Protein AF-0000000076731964 (afdb_homodimer)

pLDDT: mean 78.61, std 20.06, range [27.97, 96.0]

Foldseek 3Di:
DPPPPPPPDDDDDPVRVVVVCVVCVDPVNVVVVVCVVVVLVVLQLVQVLCVVVPHNDHSVRSVVVVVVVLVQLVVQVVQCPDPPGDRDDDPPNLVVCLVPVPPVVSVDPVVPDVPPSPPPPD/DPDPPPPPDDDDDPVRVVVVCVVCVDPVNVVVVVCVVVVLVVLQLVQVLCVVVPHNDHSVRSVVVVVVVLVQLVVQVVQCPDPPGDRDDDDPNLVSCLVPVPPVVSVDPVVPDPPPSPPPPD

Organism: Chelonia mydas (NCBI:txid8469)

Radius of gyration: 22.81 Å; Cα contacts (8 Å, |Δi|>4): 184; chains: 2; bounding box: 55×56×69 Å

InterPro domains:
  IPR044822 Myb/SANT-like DNA-binding domain 4 [PF13837] (10-99)

Solvent-accessible surface area (backbone atoms only — not comparable to full-atom values): 14402 Å² total; per-residue (Å²): 131,82,71,80,72,70,71,76,74,80,85,79,50,72,68,59,49,49,52,50,51,43,56,54,55,31,64,77,47,39,61,44,50,54,20,50,74,41,38,59,52,48,31,42,51,49,19,54,42,36,40,76,74,72,38,92,47,52,36,66,55,51,49,52,51,49,51,52,52,51,49,47,51,49,51,32,52,55,50,48,68,39,86,86,48,72,79,59,82,51,90,62,44,70,66,49,44,27,60,65,65,73,46,73,82,36,54,60,72,79,57,61,70,73,66,68,67,62,65,76,84,119,130,80,70,80,71,69,71,74,74,79,86,78,51,71,68,60,48,50,52,50,51,42,57,56,53,28,64,76,47,39,60,44,51,54,19,49,73,41,37,60,53,48,32,41,50,49,20,53,42,36,40,75,74,72,38,92,49,51,36,67,55,49,48,53,51,49,51,51,53,51,50,48,51,51,51,30,53,56,49,49,67,39,86,89,48,72,81,58,81,50,90,63,44,71,64,51,43,28,59,66,65,73,46,73,82,36,53,60,73,80,66,58,70,78,66,68,67,65,68,77,82,120

Secondary structure (DSSP, 8-state):
---------PPPPHHHHHHHHHHHT-HHHHHHHTHHHHHHHHHHHHHHHHHHTT----HHHHHHHHHHHHHHHHHHHHHHHSTTPPP---TTHHHHHHHHS--GGG--GGGGS--TT-----/----------PPPHHHHHHHHHHHT-HHHHHHHTHHHHHHHHHHHHHHHHHHTT----HHHHHHHHHHHHHHHHHHHHHHHSTTPPP---TTHHHHHHHHS--GGG--TTTTS--TT-----

Nearest PDB structures (foldseek):
  2jmw-assembly1_A  TM=5.255E-01  e=6.965E-01  Arabidopsis thaliana
  2jmw-assembly1_A  TM=5.196E-01  e=7.009E-01  Arabidopsis thaliana

Sequence (244 aa):
MSAPRTRPSPTWGNTELLHLIGIWGEEAVQSQLRSSSRNYDTYGQISRCMIEKGHDWDTLQCRVKVKELRNAYHKTREANHRSGATPMSCLFYKELDAILSGNPTSTPLWILHWLACQSRVDMSAPRTRPSPTWGNTELLHLIGIWGEEAVQSQLRSSSRNYDTYGQISRCMIEKGHDWDTLQCRVKVKELRNAYHKTREANHRSGATPMSCLFYKELDAILSGNPTSTPLWILHWLACQSRVD

Structure (mmCIF, N/CA/C/O backbone):
data_AF-0000000076731964-model_v1
#
loop_
_entity.id
_entity.type
_entity.pdbx_description
1 polymer 'Zinc finger and SCAN domain-containing protein 29'
#
loop_
_atom_site.group_PDB
_atom_site.id
_atom_site.type_symbol
_atom_site.label_atom_id
_atom_site.label_alt_id
_atom_site.label_comp_id
_atom_site.label_asym_id
_atom_site.label_entity_id
_atom_site.label_seq_id
_atom_site.pdbx_PDB_ins_code
_atom_site.Cartn_x
_atom_site.Cartn_y
_atom_site.Cartn_z
_atom_site.occupancy
_atom_site.B_iso_or_equiv
_atom_site.auth_seq_id
_atom_site.auth_comp_id
_atom_site.auth_asym_id
_atom_site.auth_atom_id
_atom_site.pdbx_PDB_model_num
ATOM 1 N N . MET A 1 1 ? 37.188 -13.094 0.761 1 43.09 1 MET A N 1
ATOM 2 C CA . MET A 1 1 ? 35.906 -13.156 1.483 1 43.09 1 MET A CA 1
ATOM 3 C C . MET A 1 1 ? 34.781 -13.562 0.551 1 43.09 1 MET A C 1
ATOM 5 O O . MET A 1 1 ? 34.562 -12.93 -0.484 1 43.09 1 MET A O 1
ATOM 9 N N . SER A 1 2 ? 34.281 -14.883 0.659 1 42.31 2 SER A N 1
ATOM 10 C CA . SER A 1 2 ? 33.312 -15.469 -0.257 1 42.31 2 SER A CA 1
ATOM 11 C C . SER A 1 2 ? 32 -14.656 -0.283 1 42.31 2 SER A C 1
ATOM 13 O O . SER A 1 2 ? 31.641 -14.031 0.716 1 42.31 2 SER A O 1
ATOM 15 N N . ALA A 1 3 ? 31.609 -14.039 -1.369 1 54.38 3 ALA A N 1
ATOM 16 C CA . ALA A 1 3 ? 30.391 -13.258 -1.576 1 54.38 3 ALA A CA 1
ATOM 17 C C . ALA A 1 3 ? 29.219 -13.852 -0.797 1 54.38 3 ALA A C 1
ATOM 19 O O . ALA A 1 3 ? 29.172 -15.062 -0.573 1 54.38 3 ALA A O 1
ATOM 20 N N . PRO A 1 4 ? 28.734 -13.18 0.156 1 52.97 4 PRO A N 1
ATOM 21 C CA . PRO A 1 4 ? 27.594 -13.711 0.899 1 52.97 4 PRO A CA 1
ATOM 22 C C . PRO A 1 4 ? 26.672 -14.555 0.029 1 52.97 4 PRO A C 1
ATOM 24 O O . PRO A 1 4 ? 26.328 -14.164 -1.092 1 52.97 4 PRO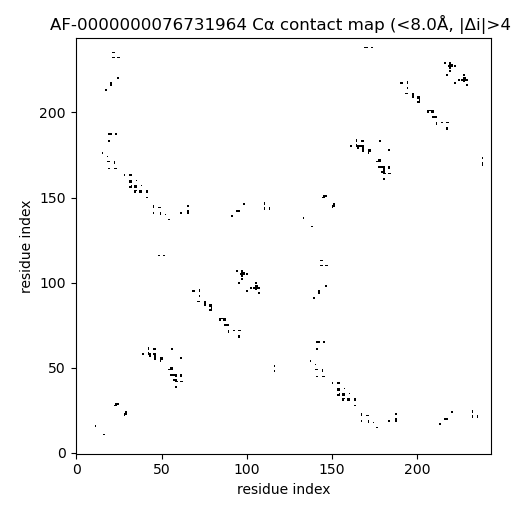 A O 1
ATOM 27 N N . ARG A 1 5 ? 26.688 -15.805 0.061 1 52.78 5 ARG A N 1
ATOM 28 C CA . ARG A 1 5 ? 25.891 -16.75 -0.707 1 52.78 5 ARG A CA 1
ATOM 29 C C . ARG A 1 5 ? 24.406 -16.406 -0.63 1 52.78 5 ARG A C 1
ATOM 31 O O . ARG A 1 5 ? 23.844 -16.266 0.462 1 52.78 5 ARG A O 1
ATOM 38 N N . THR A 1 6 ? 24 -15.477 -1.467 1 56.84 6 THR A N 1
ATOM 39 C CA . THR A 1 6 ? 22.562 -15.266 -1.558 1 56.84 6 THR A CA 1
ATOM 40 C C . THR A 1 6 ? 21.797 -16.578 -1.329 1 56.84 6 THR A C 1
ATOM 42 O O . THR A 1 6 ? 22.141 -17.594 -1.922 1 56.84 6 THR A O 1
ATOM 45 N N . ARG A 1 7 ? 21.375 -16.781 -0.159 1 55.88 7 ARG A N 1
ATOM 46 C CA . ARG A 1 7 ? 20.609 -18 0.095 1 55.88 7 ARG A CA 1
ATOM 47 C C . ARG A 1 7 ? 19.781 -18.391 -1.126 1 55.88 7 ARG A C 1
ATOM 49 O O . ARG A 1 7 ? 19.172 -17.531 -1.771 1 55.88 7 ARG A O 1
ATOM 56 N N . PRO A 1 8 ? 20.109 -19.516 -1.613 1 55.53 8 PRO A N 1
ATOM 57 C CA . PRO A 1 8 ? 19.375 -19.953 -2.807 1 55.53 8 PRO A CA 1
ATOM 58 C C . PRO A 1 8 ? 17.875 -19.812 -2.656 1 55.53 8 PRO A C 1
ATOM 60 O O . PRO A 1 8 ? 17.328 -20.062 -1.579 1 55.53 8 PRO A O 1
ATOM 63 N N . SER A 1 9 ? 17.219 -18.953 -3.436 1 65.38 9 SER A N 1
ATOM 64 C CA . SER A 1 9 ? 15.758 -18.875 -3.469 1 65.38 9 SER A CA 1
ATOM 65 C C . SE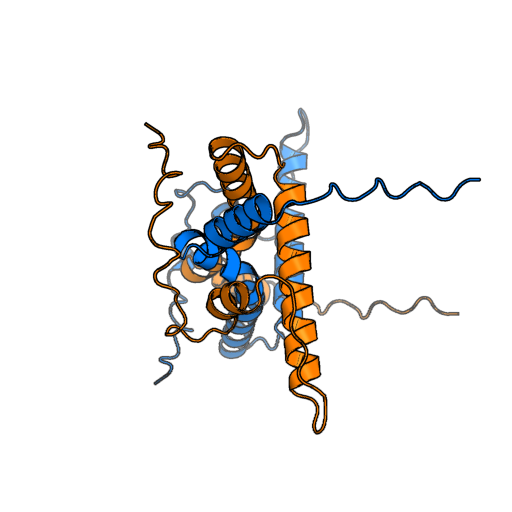R A 1 9 ? 15.133 -20.266 -3.506 1 65.38 9 SER A C 1
ATOM 67 O O . SER A 1 9 ? 15.609 -21.156 -4.23 1 65.38 9 SER A O 1
ATOM 69 N N . PRO A 1 10 ? 14.305 -20.594 -2.488 1 74.75 10 PRO A N 1
ATOM 70 C CA . PRO A 1 10 ? 13.664 -21.906 -2.502 1 74.75 10 PRO A CA 1
ATOM 71 C C . PRO A 1 10 ? 13.055 -22.25 -3.859 1 74.75 10 PRO A C 1
ATOM 73 O O . PRO A 1 10 ? 12.641 -21.359 -4.602 1 74.75 10 PRO A O 1
ATOM 76 N N . THR A 1 11 ? 13.141 -23.453 -4.262 1 87.19 11 THR A N 1
ATOM 77 C CA . THR A 1 11 ? 12.586 -23.922 -5.523 1 87.19 11 THR A CA 1
ATOM 78 C C . THR A 1 11 ? 11.07 -24.078 -5.43 1 87.19 11 THR A C 1
ATOM 80 O O . THR A 1 11 ? 10.562 -24.719 -4.508 1 87.19 11 THR A O 1
ATOM 83 N N . TRP A 1 12 ? 10.352 -23.359 -6.203 1 93.69 12 TRP A N 1
ATOM 84 C CA . TRP A 1 12 ? 8.898 -23.422 -6.277 1 93.69 12 TRP A CA 1
ATOM 85 C C . TRP A 1 12 ? 8.438 -24.406 -7.348 1 93.69 12 TRP A C 1
ATOM 87 O O . TRP A 1 12 ? 8.852 -24.297 -8.508 1 93.69 12 TRP A O 1
ATOM 97 N N . GLY A 1 13 ? 7.602 -25.406 -6.875 1 93.62 13 GLY A N 1
ATOM 98 C CA . GLY A 1 13 ? 6.977 -26.297 -7.848 1 93.62 13 GLY A CA 1
ATOM 99 C C . GLY A 1 13 ? 5.797 -25.656 -8.555 1 93.62 13 GLY A C 1
ATOM 100 O O . GLY A 1 13 ? 5.266 -24.641 -8.102 1 93.62 13 GLY A O 1
ATOM 101 N N . ASN A 1 14 ? 5.371 -26.25 -9.773 1 92 14 ASN A N 1
ATOM 102 C CA . ASN A 1 14 ? 4.277 -25.703 -10.57 1 92 14 ASN A CA 1
ATOM 103 C C . ASN A 1 14 ? 2.967 -25.688 -9.781 1 92 14 ASN A C 1
ATOM 105 O O . ASN A 1 14 ? 2.207 -24.719 -9.859 1 92 14 ASN A O 1
ATOM 109 N N . THR A 1 15 ? 2.691 -26.75 -9.094 1 91.75 15 THR A N 1
ATOM 110 C CA . THR A 1 15 ? 1.464 -26.828 -8.312 1 91.75 15 THR A CA 1
ATOM 111 C C . THR A 1 15 ? 1.435 -25.734 -7.242 1 91.75 15 THR A C 1
ATOM 113 O O . THR A 1 15 ? 0.418 -25.062 -7.059 1 91.75 15 THR A O 1
ATOM 116 N N . GLU A 1 16 ? 2.553 -25.641 -6.586 1 92.75 16 GLU A N 1
ATOM 117 C CA . GLU A 1 16 ? 2.713 -24.625 -5.551 1 92.75 16 GLU A CA 1
ATOM 118 C C . GLU A 1 16 ? 2.533 -23.219 -6.121 1 92.75 16 GLU A C 1
ATOM 120 O O . GLU A 1 16 ? 1.868 -22.375 -5.516 1 92.75 16 GLU A O 1
ATOM 125 N N . LEU A 1 17 ? 3.062 -22.953 -7.254 1 94.69 17 LEU A N 1
ATOM 126 C CA . LEU A 1 17 ? 2.953 -21.656 -7.918 1 94.69 17 LEU A CA 1
ATOM 127 C C . LEU A 1 17 ? 1.509 -21.359 -8.305 1 94.69 17 LEU A C 1
ATOM 129 O O . LEU A 1 17 ? 1.028 -20.234 -8.133 1 94.69 17 LEU A O 1
ATOM 133 N N . LEU A 1 18 ? 0.85 -22.359 -8.758 1 93.75 18 LEU A N 1
ATOM 134 C CA . LEU A 1 18 ? -0.544 -22.188 -9.148 1 93.75 18 LEU A CA 1
ATOM 135 C C . LEU A 1 18 ? -1.417 -21.906 -7.926 1 93.75 18 LEU A C 1
ATOM 137 O O . LEU A 1 18 ? -2.344 -21.094 -7.996 1 93.75 18 LEU A O 1
ATOM 141 N N . HIS A 1 19 ? -1.11 -22.609 -6.809 1 93.38 19 HIS A N 1
ATOM 142 C CA . HIS A 1 19 ? -1.831 -22.328 -5.574 1 93.38 19 HIS A CA 1
ATOM 143 C C . HIS A 1 19 ? -1.61 -20.875 -5.133 1 93.38 19 HIS A C 1
ATOM 145 O O . HIS A 1 19 ? -2.564 -20.188 -4.789 1 93.38 19 HIS A O 1
ATOM 151 N N . LEU A 1 20 ? -0.406 -20.422 -5.184 1 95.38 20 LEU A N 1
ATOM 152 C CA . LEU A 1 20 ? -0.074 -19.047 -4.805 1 95.38 20 LEU A CA 1
ATOM 153 C C . LEU A 1 20 ? -0.802 -18.047 -5.691 1 95.38 20 LEU A C 1
ATOM 155 O O . LEU A 1 20 ? -1.434 -17.109 -5.195 1 95.38 20 LEU A O 1
ATOM 159 N N . ILE A 1 21 ? -0.736 -18.25 -6.973 1 95.06 21 ILE A N 1
ATOM 160 C CA . ILE A 1 21 ? -1.354 -17.359 -7.945 1 95.06 21 ILE A CA 1
ATOM 161 C C . ILE A 1 21 ? -2.865 -17.312 -7.719 1 95.06 21 ILE A C 1
ATOM 163 O O . ILE A 1 21 ? -3.479 -16.25 -7.766 1 95.06 21 ILE A O 1
ATOM 167 N N . GLY A 1 22 ? -3.354 -18.484 -7.453 1 92.5 22 GLY A N 1
ATOM 168 C CA . GLY A 1 22 ? -4.785 -18.578 -7.203 1 92.5 22 GLY A CA 1
ATOM 169 C C . GLY A 1 22 ? -5.223 -17.797 -5.973 1 92.5 22 GLY A C 1
ATOM 170 O O . GLY A 1 22 ? -6.188 -17.031 -6.027 1 92.5 22 GLY A O 1
ATOM 171 N N . ILE A 1 23 ? -4.531 -17.953 -4.898 1 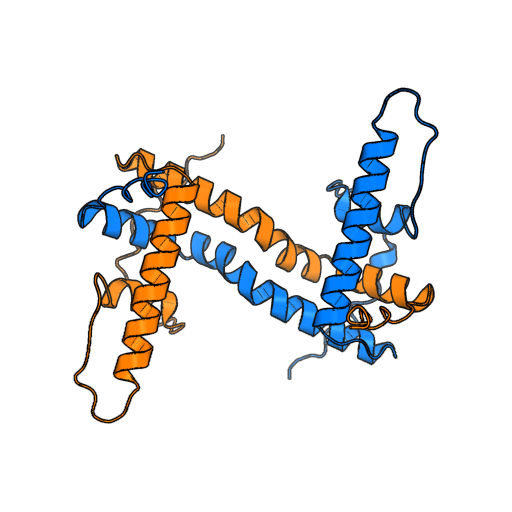92.62 23 ILE A N 1
ATOM 172 C CA . ILE A 1 23 ? -4.836 -17.25 -3.652 1 92.62 23 ILE A CA 1
ATOM 173 C C . ILE A 1 23 ? -4.621 -15.758 -3.83 1 92.62 23 ILE A C 1
ATOM 175 O O . ILE A 1 23 ? -5.492 -14.953 -3.492 1 92.62 23 ILE A O 1
ATOM 179 N N . TRP A 1 24 ? -3.592 -15.477 -4.41 1 93.94 24 TRP A N 1
ATOM 180 C CA . TRP A 1 24 ? -3.213 -14.086 -4.637 1 93.94 24 TRP A CA 1
ATOM 181 C C . TRP A 1 24 ? -4.199 -13.398 -5.582 1 93.94 24 TRP A C 1
ATOM 183 O O . TRP A 1 24 ? -4.492 -12.211 -5.426 1 93.94 24 TRP A O 1
ATOM 193 N N . GLY A 1 25 ? -4.707 -14.109 -6.52 1 89.5 25 GLY A N 1
ATOM 194 C CA . GLY A 1 25 ? -5.578 -13.57 -7.547 1 89.5 25 GLY A CA 1
ATOM 195 C C . GLY A 1 25 ? -7.004 -13.367 -7.074 1 89.5 25 GLY A C 1
ATOM 196 O O . GLY A 1 25 ? -7.82 -12.773 -7.781 1 89.5 25 GLY A O 1
ATOM 197 N N . GLU A 1 26 ? -7.289 -13.828 -5.84 1 86 26 GLU A N 1
ATOM 198 C CA . GLU A 1 26 ? -8.633 -13.633 -5.305 1 86 26 GLU A CA 1
ATOM 199 C C . GLU A 1 26 ? -8.984 -12.148 -5.223 1 86 26 GLU A C 1
ATOM 201 O O . GLU A 1 26 ? -8.141 -11.328 -4.867 1 86 26 GLU A O 1
ATOM 206 N N . GLU A 1 27 ? -10.242 -11.883 -5.559 1 81.44 27 GLU A N 1
ATOM 207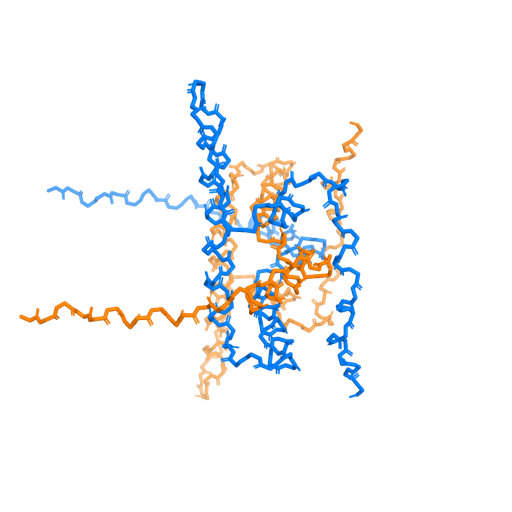 C CA . GLU A 1 27 ? -10.703 -10.5 -5.594 1 81.44 27 GLU A CA 1
ATOM 208 C C . GLU A 1 27 ? -10.523 -9.82 -4.242 1 81.44 27 GLU A C 1
ATOM 210 O O . GLU A 1 27 ? -10.094 -8.664 -4.172 1 81.44 27 GLU A O 1
ATOM 215 N N . ALA A 1 28 ? -10.836 -10.547 -3.189 1 77.88 28 ALA A N 1
ATOM 216 C CA . ALA A 1 28 ? -10.703 -10 -1.843 1 77.88 28 ALA A CA 1
ATOM 217 C C . ALA A 1 28 ? -9.258 -9.633 -1.539 1 77.88 28 ALA A C 1
ATOM 219 O O . ALA A 1 28 ? -8.992 -8.633 -0.865 1 77.88 28 ALA A O 1
ATOM 220 N N . VAL A 1 29 ? -8.336 -10.453 -2.057 1 83.19 29 VAL A N 1
ATOM 221 C CA . VAL A 1 29 ? -6.91 -10.211 -1.864 1 83.19 29 VAL A CA 1
ATOM 222 C C . VAL A 1 29 ? -6.457 -9.047 -2.744 1 83.19 29 VAL A C 1
ATOM 224 O O . VAL A 1 29 ? -5.84 -8.102 -2.26 1 83.19 29 VAL A O 1
ATOM 227 N N . GLN A 1 30 ? -6.883 -9.055 -3.957 1 83.06 30 GLN A N 1
ATOM 228 C CA . GLN A 1 30 ? -6.461 -8.031 -4.91 1 83.06 30 GLN A CA 1
ATOM 229 C C . GLN A 1 30 ? -6.996 -6.656 -4.523 1 83.06 30 GLN A C 1
ATOM 231 O O . GLN A 1 30 ? -6.312 -5.648 -4.691 1 83.06 30 GLN A O 1
ATOM 236 N N . SER A 1 31 ? -8.164 -6.688 -4.039 1 77.62 31 SER A N 1
ATOM 237 C CA . SER A 1 31 ? -8.758 -5.422 -3.615 1 77.62 31 SER A CA 1
ATOM 238 C C . SER A 1 31 ? -7.934 -4.773 -2.506 1 77.62 31 SER A C 1
ATOM 240 O O . SER A 1 31 ? -7.797 -3.547 -2.465 1 77.62 31 SER A O 1
ATOM 242 N N . GLN A 1 32 ? -7.383 -5.586 -1.627 1 76.75 32 GLN A N 1
ATOM 243 C CA . GLN A 1 32 ? -6.539 -5.09 -0.544 1 76.75 32 GLN A CA 1
ATOM 244 C C . GLN A 1 32 ? -5.188 -4.621 -1.072 1 76.75 32 GLN A C 1
ATOM 246 O O . GLN A 1 32 ? -4.641 -3.623 -0.595 1 76.75 32 GLN A O 1
ATOM 251 N N . LEU A 1 33 ? -4.707 -5.32 -2.049 1 80.12 33 LEU A N 1
ATOM 252 C CA . LEU A 1 33 ? -3.369 -5.039 -2.561 1 80.12 33 LEU A CA 1
ATOM 253 C C . LEU A 1 33 ? -3.395 -3.85 -3.516 1 80.12 33 LEU A C 1
ATOM 255 O O . LEU A 1 33 ? -2.383 -3.166 -3.689 1 80.12 33 LEU A O 1
ATOM 259 N N . ARG A 1 34 ? -4.434 -3.646 -4.254 1 73.31 34 ARG A N 1
ATOM 260 C CA . ARG A 1 34 ? -4.555 -2.51 -5.16 1 73.31 34 ARG A CA 1
ATOM 261 C C . ARG A 1 34 ? -4.438 -1.191 -4.402 1 73.31 34 ARG A C 1
ATOM 263 O O . ARG A 1 34 ? -4.133 -0.154 -4.996 1 73.31 34 ARG A O 1
ATOM 270 N N . SER A 1 35 ? -4.387 -1.331 -3.166 1 64.88 35 SER A N 1
ATOM 271 C CA . SER A 1 35 ? -4.391 -0.13 -2.338 1 64.88 35 SER A CA 1
ATOM 272 C C . SER A 1 35 ? -3.045 0.588 -2.4 1 64.88 35 SER A C 1
ATOM 274 O O . SER A 1 35 ? -2.986 1.815 -2.295 1 64.88 35 SER A O 1
ATOM 276 N N . SER A 1 36 ? -1.954 -0.168 -2.668 1 61.69 36 SER A N 1
ATOM 277 C CA . SER A 1 36 ? -0.658 0.502 -2.68 1 61.69 36 SER A CA 1
ATOM 278 C C . SER A 1 36 ? -0.596 1.565 -3.771 1 61.69 36 SER A C 1
ATOM 280 O O . SER A 1 36 ? -0.215 2.709 -3.51 1 61.69 36 SER A O 1
ATOM 282 N N . SER A 1 37 ? -0.725 1.28 -5.184 1 62.5 37 SER A N 1
ATOM 283 C CA . SER A 1 37 ? -0.83 2.264 -6.258 1 62.5 37 SER A CA 1
ATOM 284 C C . SER A 1 37 ? -1.89 3.314 -5.941 1 62.5 37 SER A C 1
ATOM 286 O O . SER A 1 37 ? -1.715 4.496 -6.25 1 62.5 37 SER A O 1
ATOM 288 N N . ARG A 1 38 ? -2.738 2.912 -5.164 1 72 38 ARG A N 1
ATOM 289 C CA . ARG A 1 38 ? -3.852 3.785 -4.801 1 72 38 ARG A CA 1
ATOM 290 C C . ARG A 1 38 ? -3.4 4.867 -3.826 1 72 38 ARG A C 1
ATOM 292 O O . ARG A 1 38 ? -3.912 5.988 -3.855 1 72 38 ARG A O 1
ATOM 299 N N . ASN A 1 39 ? -2.229 4.566 -3.193 1 77.06 39 ASN A N 1
ATOM 300 C CA . ASN A 1 39 ? -1.737 5.559 -2.24 1 77.06 39 ASN A CA 1
ATOM 301 C C . ASN A 1 39 ? -1.247 6.82 -2.945 1 77.06 39 ASN A C 1
ATOM 303 O O . ASN A 1 39 ? -1.518 7.934 -2.492 1 77.06 39 ASN A O 1
ATOM 307 N N . TYR A 1 40 ? -0.575 6.574 -4.031 1 82.06 40 TYR A N 1
ATOM 308 C CA . TYR A 1 40 ? -0.109 7.719 -4.801 1 82.06 40 TYR A CA 1
ATOM 309 C C . TYR A 1 40 ? -1.283 8.531 -5.34 1 82.06 40 TYR A C 1
ATOM 311 O O . TYR A 1 40 ? -1.274 9.758 -5.281 1 82.06 40 TYR A O 1
ATOM 319 N N . ASP A 1 41 ? -2.219 7.879 -5.824 1 83.81 41 ASP A N 1
ATOM 320 C CA . ASP A 1 41 ? -3.424 8.539 -6.316 1 83.81 41 ASP A CA 1
ATOM 321 C C . ASP A 1 41 ? -4.141 9.281 -5.195 1 83.81 41 ASP A C 1
ATOM 323 O O . ASP A 1 41 ? -4.652 10.391 -5.406 1 83.81 41 ASP A O 1
ATOM 327 N N . THR A 1 42 ? -4.148 8.672 -4.109 1 87.94 42 THR A N 1
ATOM 328 C CA . THR A 1 42 ? -4.773 9.297 -2.949 1 87.94 42 THR A CA 1
ATOM 329 C C . THR A 1 42 ? -4.082 10.617 -2.604 1 87.94 42 THR A C 1
ATOM 331 O O . THR A 1 42 ? -4.742 11.633 -2.393 1 87.94 42 THR A O 1
ATOM 334 N N . TYR A 1 43 ? -2.775 10.602 -2.629 1 92.19 43 TYR A N 1
ATOM 335 C CA . TYR A 1 43 ? -2.059 11.836 -2.332 1 92.19 43 TYR A CA 1
ATOM 336 C C . TYR A 1 43 ? -2.209 12.844 -3.467 1 92.19 43 TYR A C 1
ATOM 338 O O . TYR A 1 43 ? -2.182 14.055 -3.238 1 92.19 43 TYR A O 1
ATOM 346 N N . GLY A 1 44 ? -2.385 12.367 -4.672 1 91.12 44 GLY A N 1
ATOM 347 C CA . GLY A 1 44 ? -2.783 13.25 -5.758 1 91.12 44 GLY A CA 1
ATOM 348 C C . GLY A 1 44 ? -4.086 13.984 -5.488 1 91.12 44 GLY A C 1
ATOM 349 O O . GLY A 1 44 ? -4.199 15.18 -5.754 1 91.12 44 GLY A O 1
ATOM 350 N N . GLN A 1 45 ? -4.977 13.211 -4.953 1 91.12 45 GLN A N 1
ATOM 351 C CA . GLN A 1 45 ? -6.25 13.812 -4.562 1 91.12 45 GLN A CA 1
ATOM 352 C C . GLN A 1 45 ? -6.059 14.82 -3.434 1 91.12 45 GLN A C 1
ATOM 354 O O . GLN A 1 45 ? -6.656 15.898 -3.447 1 91.12 45 GLN A O 1
ATOM 359 N N . ILE A 1 46 ? -5.258 14.5 -2.473 1 93.44 46 ILE A N 1
ATOM 360 C CA . ILE A 1 46 ? -4.953 15.406 -1.375 1 93.44 46 ILE A CA 1
ATOM 361 C C . ILE A 1 46 ? -4.348 16.703 -1.928 1 93.44 46 ILE A C 1
ATOM 363 O O . ILE A 1 46 ? -4.758 17.797 -1.547 1 93.44 46 ILE A O 1
ATOM 367 N N . SER A 1 47 ? -3.406 16.547 -2.838 1 95.88 47 SER A N 1
ATOM 368 C CA . SER A 1 47 ? -2.781 17.703 -3.469 1 95.88 47 SER A CA 1
ATOM 369 C C . SER A 1 47 ? -3.816 18.578 -4.172 1 95.88 47 SER A C 1
ATOM 371 O O . SER A 1 47 ? -3.797 19.797 -4.035 1 95.88 47 SER A O 1
ATOM 373 N N . ARG A 1 48 ? -4.734 18.016 -4.898 1 93.44 48 ARG A N 1
ATOM 374 C CA . ARG A 1 48 ? -5.781 18.766 -5.59 1 93.44 48 ARG A CA 1
ATOM 375 C C . ARG A 1 48 ? -6.664 19.516 -4.605 1 93.44 48 ARG A C 1
ATOM 377 O O . ARG A 1 48 ? -7 20.688 -4.828 1 93.44 48 ARG A O 1
ATOM 384 N N . CYS A 1 49 ? -6.949 18.891 -3.486 1 92 49 CYS A N 1
ATOM 385 C CA . CYS A 1 49 ? -7.762 19.531 -2.453 1 92 49 CYS A CA 1
ATOM 386 C C . CYS A 1 49 ? -7.012 20.688 -1.803 1 92 49 CYS A C 1
ATOM 388 O O . CYS A 1 49 ? -7.605 21.719 -1.499 1 92 49 CYS A O 1
ATOM 390 N N . MET A 1 50 ? -5.719 20.547 -1.59 1 94.69 50 MET A N 1
ATOM 391 C CA . MET A 1 50 ? -4.895 21.609 -1.044 1 94.69 50 MET A CA 1
ATOM 392 C C . MET A 1 50 ? -4.898 22.828 -1.967 1 94.69 50 MET A C 1
ATOM 394 O O . MET A 1 50 ? -5.031 23.969 -1.507 1 94.69 50 MET A O 1
ATOM 398 N N . ILE A 1 51 ? -4.824 22.594 -3.289 1 93.62 51 ILE A N 1
ATOM 399 C CA . ILE A 1 51 ? -4.836 23.656 -4.285 1 93.62 51 ILE A CA 1
ATOM 400 C C . ILE A 1 51 ? -6.172 24.391 -4.242 1 93.62 51 ILE A C 1
ATOM 402 O O . ILE A 1 51 ? -6.215 25.625 -4.293 1 93.62 51 ILE A O 1
ATOM 406 N N . GLU A 1 52 ? -7.215 23.609 -4.121 1 90.81 52 GLU A N 1
ATOM 407 C CA . GLU A 1 52 ? -8.555 24.203 -4.047 1 90.81 52 GLU A CA 1
ATOM 408 C C . GLU A 1 52 ? -8.688 25.109 -2.832 1 90.81 52 GLU A C 1
ATOM 410 O O . GLU A 1 52 ? -9.438 26.094 -2.865 1 90.81 52 GLU A O 1
ATOM 415 N N . LYS A 1 53 ? -7.859 24.828 -1.794 1 91.94 53 LYS A N 1
ATOM 416 C CA . LYS A 1 53 ? -7.902 25.641 -0.577 1 91.94 53 LYS A CA 1
ATOM 417 C C . LYS A 1 53 ? -6.891 26.781 -0.637 1 91.94 53 LYS A C 1
ATOM 419 O O . LYS A 1 53 ? -6.746 27.531 0.323 1 91.94 53 LYS A O 1
ATOM 424 N N . GLY A 1 54 ? -6.094 26.812 -1.693 1 93.38 54 GLY A N 1
ATOM 425 C CA . GLY A 1 54 ? -5.215 27.953 -1.917 1 93.38 54 GLY A CA 1
ATOM 426 C C . GLY A 1 54 ? -3.76 27.641 -1.624 1 93.38 54 GLY A C 1
ATOM 427 O O . GLY A 1 54 ? -2.941 28.562 -1.512 1 93.38 54 GLY A O 1
ATOM 428 N N . HIS A 1 55 ? -3.482 26.359 -1.447 1 93.81 55 HIS A N 1
ATOM 429 C CA . HIS A 1 55 ? -2.111 25.953 -1.154 1 93.81 55 HIS A CA 1
ATOM 430 C C . HIS A 1 55 ? -1.524 25.141 -2.297 1 93.81 55 HIS A C 1
ATOM 432 O O . HIS A 1 55 ? -1.997 24.031 -2.578 1 93.81 55 HIS A O 1
ATOM 438 N N . ASP A 1 56 ? -0.507 25.672 -2.902 1 93.94 56 ASP A N 1
ATOM 439 C CA . ASP A 1 56 ? 0.048 25.031 -4.094 1 93.94 56 ASP A CA 1
ATOM 440 C C . ASP A 1 56 ? 1.164 24.062 -3.725 1 93.94 56 ASP A C 1
ATOM 442 O O . ASP A 1 56 ? 2.346 24.375 -3.881 1 93.94 56 ASP A O 1
ATOM 446 N N . TRP A 1 57 ? 0.751 22.984 -3.219 1 93.5 57 TRP A N 1
ATOM 447 C CA . TRP A 1 57 ? 1.662 21.891 -2.883 1 93.5 57 TRP A CA 1
ATOM 448 C C . TRP A 1 57 ? 1.448 20.703 -3.809 1 93.5 57 TRP A C 1
ATOM 450 O O . TRP A 1 57 ? 0.309 20.328 -4.105 1 93.5 57 TRP A O 1
ATOM 460 N N . ASP A 1 58 ? 2.514 20.109 -4.312 1 94.31 58 ASP A N 1
ATOM 461 C CA . ASP A 1 58 ? 2.367 18.969 -5.219 1 94.31 58 ASP A CA 1
ATOM 462 C C . ASP A 1 58 ? 2.219 17.672 -4.441 1 94.31 58 ASP A C 1
ATOM 464 O O . ASP A 1 58 ? 2.312 17.656 -3.211 1 94.31 58 ASP A O 1
ATOM 468 N N . THR A 1 59 ? 1.931 16.609 -5.156 1 94.62 59 THR A N 1
ATOM 469 C CA . THR A 1 59 ? 1.611 15.297 -4.598 1 94.62 59 THR A CA 1
ATOM 470 C C . THR A 1 59 ? 2.734 14.812 -3.688 1 94.62 59 THR A C 1
ATOM 472 O O . THR A 1 59 ? 2.486 14.406 -2.551 1 94.62 59 THR A O 1
ATOM 475 N N . LEU A 1 60 ? 3.898 14.898 -4.168 1 93.5 60 LEU A N 1
ATOM 476 C CA . LEU A 1 60 ? 5.043 14.406 -3.408 1 93.5 60 LEU A CA 1
ATOM 477 C C . LEU A 1 60 ? 5.258 15.234 -2.146 1 93.5 60 LEU A C 1
ATOM 479 O O . LEU A 1 60 ? 5.578 14.688 -1.088 1 93.5 60 LEU A O 1
ATOM 483 N N . GLN A 1 61 ? 5.086 16.5 -2.236 1 93.5 61 GLN A N 1
ATOM 484 C CA . GLN A 1 61 ? 5.234 17.391 -1.081 1 93.5 61 GLN A CA 1
ATOM 485 C C . GLN A 1 61 ? 4.215 17.047 0.001 1 93.5 61 GLN A C 1
ATOM 487 O O . GLN A 1 61 ? 4.551 17 1.187 1 93.5 61 GLN A O 1
ATOM 492 N N . CYS A 1 62 ? 2.99 16.844 -0.395 1 95.44 62 CYS A N 1
ATOM 493 C CA . CYS A 1 62 ? 1.961 16.453 0.564 1 95.44 62 CYS A CA 1
ATOM 494 C C . CYS A 1 62 ? 2.314 15.133 1.242 1 95.44 62 CYS A C 1
ATOM 496 O O . CYS A 1 62 ? 2.172 15 2.459 1 95.44 62 CYS A O 1
ATOM 498 N N . ARG A 1 63 ? 2.773 14.227 0.441 1 94.06 63 ARG A N 1
ATOM 499 C CA . ARG A 1 63 ? 3.131 12.906 0.958 1 94.06 63 ARG A CA 1
ATOM 500 C C . ARG A 1 63 ? 4.27 13.008 1.968 1 94.06 63 ARG A C 1
ATOM 502 O O . ARG A 1 63 ? 4.199 12.414 3.047 1 94.06 63 ARG A O 1
ATOM 509 N N . VAL A 1 64 ? 5.27 13.711 1.643 1 93.44 64 VAL A N 1
ATOM 510 C CA . VAL A 1 64 ? 6.426 13.875 2.516 1 93.44 64 VAL A CA 1
ATOM 511 C C . VAL A 1 64 ? 6.008 14.578 3.805 1 93.44 64 VAL A C 1
ATOM 513 O O . VAL A 1 64 ? 6.418 14.18 4.898 1 93.44 64 VAL A O 1
ATOM 516 N N . LYS A 1 65 ? 5.199 15.617 3.695 1 95.94 65 LYS A N 1
ATOM 517 C CA . LYS A 1 65 ? 4.793 16.375 4.875 1 95.94 65 LYS A CA 1
ATOM 518 C C . LYS A 1 65 ? 3.957 15.523 5.82 1 95.94 65 LYS A C 1
ATOM 520 O O . LYS A 1 65 ? 4.121 15.594 7.039 1 95.94 65 LYS A O 1
ATOM 525 N N . VAL A 1 66 ? 3.113 14.68 5.277 1 94.81 66 VAL A N 1
ATOM 526 C CA . VAL A 1 66 ? 2.324 13.758 6.086 1 94.81 66 VAL A CA 1
ATOM 527 C C . VAL A 1 66 ? 3.252 12.789 6.824 1 94.81 66 VAL A C 1
ATOM 529 O O . VAL A 1 66 ? 3.076 12.539 8.016 1 94.81 66 VAL A O 1
ATOM 532 N N . LYS A 1 67 ? 4.141 12.258 6.086 1 93.75 67 LYS A N 1
ATOM 533 C CA . LYS A 1 67 ? 5.117 11.359 6.688 1 93.75 67 LYS A CA 1
ATOM 534 C C . LYS A 1 67 ? 5.844 12.031 7.848 1 93.75 67 LYS A C 1
ATOM 536 O O . LYS A 1 67 ? 6.012 11.43 8.914 1 93.75 67 LYS A O 1
ATOM 541 N N . GLU A 1 68 ? 6.289 13.25 7.652 1 94.5 68 GLU A N 1
ATOM 542 C CA . GLU A 1 68 ? 6.973 14 8.703 1 94.5 68 GLU A CA 1
ATOM 543 C C . GLU A 1 68 ? 6.078 14.188 9.922 1 94.5 68 GLU A C 1
ATOM 545 O O . GLU A 1 68 ? 6.531 14.055 11.055 1 94.5 68 GLU A O 1
ATOM 550 N N . LEU A 1 69 ? 4.871 14.547 9.68 1 95.62 69 LEU A N 1
ATOM 551 C CA . LEU A 1 69 ? 3.906 14.742 10.758 1 95.62 69 LEU A CA 1
ATOM 552 C C . LEU A 1 69 ? 3.676 13.445 11.523 1 95.62 69 LEU A C 1
ATOM 554 O O . LEU A 1 69 ? 3.646 13.445 12.758 1 95.62 69 LEU A O 1
ATOM 558 N N . ARG A 1 70 ? 3.537 12.359 10.789 1 94.06 70 ARG A N 1
ATOM 559 C CA . ARG A 1 70 ? 3.355 11.039 11.391 1 94.06 70 ARG A CA 1
ATOM 560 C C . ARG A 1 70 ? 4.562 10.656 12.242 1 94.06 70 ARG A C 1
ATOM 562 O O . ARG A 1 70 ? 4.406 10.188 13.367 1 94.06 70 ARG A O 1
ATOM 569 N N . ASN A 1 71 ? 5.703 10.891 11.695 1 95.12 71 ASN A N 1
ATOM 570 C CA . ASN A 1 71 ? 6.93 10.578 12.422 1 95.12 71 ASN A CA 1
ATOM 571 C C . ASN A 1 71 ? 7.047 11.383 13.711 1 95.12 71 ASN A C 1
ATOM 573 O O . ASN A 1 71 ? 7.418 10.844 14.75 1 95.12 71 ASN A O 1
ATOM 577 N N . ALA A 1 72 ? 6.742 12.672 13.609 1 95.56 72 ALA A N 1
ATOM 578 C CA . ALA A 1 72 ? 6.785 13.539 14.789 1 95.56 72 ALA A CA 1
ATOM 579 C C . ALA A 1 72 ? 5.82 13.047 15.859 1 95.56 72 ALA A C 1
ATOM 581 O O . ALA A 1 72 ? 6.168 13.008 17.047 1 95.56 72 ALA A O 1
ATOM 582 N N . TYR A 1 73 ? 4.676 12.633 15.43 1 95.38 73 TYR A N 1
ATOM 583 C CA . TYR A 1 73 ? 3.668 12.109 16.344 1 95.38 73 TYR A CA 1
ATOM 584 C C . TYR A 1 73 ? 4.16 10.836 17.031 1 95.38 73 TYR A C 1
ATOM 586 O O . TYR A 1 73 ? 4.059 10.703 18.25 1 95.38 73 TYR A O 1
ATOM 594 N N . HIS A 1 74 ? 4.762 9.977 16.281 1 94.19 74 HIS A N 1
ATOM 595 C CA . HIS A 1 74 ? 5.223 8.703 16.812 1 94.19 74 HIS A CA 1
ATOM 596 C C . HIS A 1 74 ? 6.395 8.906 17.781 1 94.19 74 HIS A C 1
ATOM 598 O O . HIS A 1 74 ? 6.453 8.281 18.828 1 94.19 74 HIS A O 1
ATOM 604 N N . LYS A 1 75 ? 7.195 9.742 17.438 1 94.06 75 LYS A N 1
ATOM 605 C CA . LYS A 1 75 ? 8.32 10.062 18.312 1 94.06 75 LYS A CA 1
ATOM 606 C C . LYS A 1 75 ? 7.832 10.609 19.656 1 94.06 75 LYS A C 1
ATOM 608 O O . LYS A 1 75 ? 8.359 10.234 20.703 1 94.06 75 LYS A O 1
ATOM 613 N N . THR A 1 76 ? 6.918 11.484 19.562 1 94.44 76 THR A N 1
ATOM 614 C CA . THR A 1 76 ? 6.336 12.07 20.766 1 94.44 76 THR A CA 1
ATOM 615 C C . THR A 1 76 ? 5.691 10.992 21.641 1 94.44 76 THR A C 1
ATOM 617 O O . THR A 1 76 ? 5.887 10.969 22.844 1 94.44 76 THR A O 1
ATOM 620 N N . ARG A 1 77 ? 4.945 10.133 21.016 1 91.75 77 ARG A N 1
ATOM 621 C CA . ARG A 1 77 ? 4.281 9.055 21.734 1 91.75 77 ARG A CA 1
ATOM 622 C C . ARG A 1 77 ? 5.301 8.125 22.391 1 91.75 77 ARG A C 1
ATOM 624 O O . ARG A 1 77 ? 5.121 7.715 23.531 1 91.75 77 ARG A O 1
ATOM 631 N N . GLU A 1 78 ? 6.316 7.824 21.75 1 91.31 78 GLU A N 1
ATOM 632 C CA . GLU A 1 78 ? 7.375 6.961 22.266 1 91.31 78 GLU A CA 1
ATOM 633 C C . GLU A 1 78 ? 8.086 7.605 23.453 1 91.31 78 GLU A C 1
ATOM 635 O O . GLU A 1 78 ? 8.359 6.941 24.453 1 91.31 78 GLU A O 1
ATOM 640 N N . ALA A 1 79 ? 8.297 8.859 23.266 1 91.06 79 ALA A N 1
ATOM 641 C CA . ALA A 1 79 ? 8.961 9.609 24.328 1 91.06 79 ALA A CA 1
ATOM 642 C C . ALA A 1 79 ? 8.102 9.648 25.578 1 91.06 79 ALA A C 1
ATOM 644 O O . ALA A 1 79 ? 8.609 9.539 26.703 1 91.06 79 ALA A O 1
ATOM 645 N N . ASN A 1 80 ? 6.871 9.812 25.391 1 91.75 80 ASN A N 1
ATOM 646 C CA . ASN A 1 80 ? 5.941 9.945 26.516 1 91.75 80 ASN A CA 1
ATOM 647 C C . ASN A 1 80 ? 5.688 8.609 27.188 1 91.75 80 ASN A C 1
ATOM 649 O O . ASN A 1 80 ? 5.184 8.562 28.312 1 91.75 80 ASN A O 1
ATOM 653 N N . HIS A 1 81 ? 5.969 7.523 26.5 1 87.88 81 HIS A N 1
ATOM 654 C CA . HIS A 1 81 ? 5.773 6.191 27.062 1 87.88 81 HIS A CA 1
ATOM 655 C C . HIS A 1 81 ? 6.949 5.789 27.938 1 87.88 81 HIS A C 1
ATOM 657 O O . HIS A 1 81 ? 6.867 4.809 28.688 1 87.88 81 HIS A O 1
ATOM 663 N N . ARG A 1 82 ? 7.945 6.59 27.875 1 84.06 82 ARG A N 1
ATOM 664 C CA . ARG A 1 82 ? 9.109 6.301 28.719 1 84.06 82 ARG A CA 1
ATOM 665 C C . ARG A 1 82 ? 8.875 6.762 30.156 1 84.06 82 ARG A C 1
ATOM 667 O O . ARG A 1 82 ? 8.359 7.859 30.375 1 84.06 82 ARG A O 1
ATOM 674 N N . SER A 1 83 ? 9.086 5.836 31.109 1 84.31 83 SER A N 1
ATOM 675 C CA . SER A 1 83 ? 8.867 6.133 32.531 1 84.31 83 SER A CA 1
ATOM 676 C C . SER A 1 83 ? 9.703 7.328 32.969 1 84.31 83 SER A C 1
ATOM 678 O O . SER A 1 83 ? 10.898 7.402 32.688 1 84.31 83 SER A O 1
ATOM 680 N N . GLY A 1 84 ? 9.031 8.297 33.625 1 85.06 84 GLY A N 1
ATOM 681 C CA . GLY A 1 84 ? 9.711 9.43 34.219 1 85.06 84 GLY A CA 1
ATOM 682 C C . GLY A 1 84 ? 9.922 10.578 33.281 1 85.06 84 GLY A C 1
ATOM 683 O O . GLY A 1 84 ? 10.5 11.602 33.625 1 85.06 84 GLY A O 1
ATOM 684 N N . ALA A 1 85 ? 9.562 10.352 32.094 1 78.62 85 ALA A N 1
ATOM 685 C CA . ALA A 1 85 ? 9.836 11.391 31.109 1 78.62 85 ALA A CA 1
ATOM 686 C C . ALA A 1 85 ? 8.891 12.57 31.281 1 78.62 85 ALA A C 1
ATOM 688 O O . ALA A 1 85 ? 7.746 12.406 31.703 1 78.62 85 ALA A O 1
ATOM 689 N N . THR A 1 86 ? 9.43 13.766 31.109 1 88.12 86 THR A N 1
ATOM 690 C CA . THR A 1 86 ? 8.57 14.938 31 1 88.12 86 THR A CA 1
ATOM 691 C C . THR A 1 86 ? 7.707 14.867 29.734 1 88.12 86 THR A C 1
ATOM 693 O O . THR A 1 86 ? 8.219 14.594 28.656 1 88.12 86 THR A O 1
ATOM 696 N N . PRO A 1 87 ? 6.457 14.969 29.922 1 86.56 87 PRO A N 1
ATOM 697 C CA . PRO A 1 87 ? 5.578 14.883 28.766 1 86.56 87 PRO A CA 1
ATOM 698 C C . PRO A 1 87 ? 5.98 15.844 27.641 1 86.56 87 PRO A C 1
ATOM 700 O O . PRO A 1 87 ? 6.316 17 27.922 1 86.56 87 PRO A O 1
ATOM 703 N N . MET A 1 88 ? 6.184 15.266 26.469 1 89.5 88 MET A N 1
ATOM 704 C CA . MET A 1 88 ? 6.473 16.062 25.281 1 89.5 88 MET A CA 1
ATOM 705 C C . MET A 1 88 ? 5.258 16.141 24.375 1 89.5 88 MET A C 1
ATOM 707 O O . MET A 1 88 ? 4.332 15.336 24.484 1 89.5 88 MET A O 1
ATOM 711 N N . SER A 1 89 ? 5.211 17.234 23.656 1 91 89 SER A N 1
ATOM 712 C CA . SER A 1 89 ? 4.172 17.375 22.641 1 91 89 SER A CA 1
ATOM 713 C C . SER A 1 89 ? 4.766 17.797 21.297 1 91 89 SER A C 1
ATOM 715 O O . SER A 1 89 ? 5.93 18.203 21.234 1 91 89 SER A O 1
ATOM 717 N N . CYS A 1 90 ? 4.055 17.578 20.266 1 93.44 90 CYS A N 1
ATOM 718 C CA . CYS A 1 90 ? 4.445 18.047 18.938 1 93.44 90 CYS A CA 1
ATOM 719 C C . CYS A 1 90 ? 3.355 18.922 18.328 1 93.44 90 CYS A C 1
ATOM 721 O O . CYS A 1 90 ? 2.268 19.047 18.891 1 93.44 90 CYS A O 1
ATOM 723 N N . LEU A 1 91 ? 3.764 19.531 17.234 1 92.62 91 LEU A N 1
ATOM 724 C CA . LEU A 1 91 ? 2.812 20.391 16.531 1 92.62 91 LEU A CA 1
ATOM 725 C C . LEU A 1 91 ? 1.587 19.594 16.094 1 92.62 91 LEU A C 1
ATOM 727 O O . LEU A 1 91 ? 1.717 18.516 15.492 1 92.62 91 LEU A O 1
ATOM 731 N N . PHE A 1 92 ? 0.35 20.125 16.5 1 93.88 92 PHE A N 1
ATOM 732 C CA . PHE A 1 92 ? -0.948 19.578 16.125 1 93.88 92 PHE A CA 1
ATOM 733 C C . PHE A 1 92 ? -1.109 18.156 16.672 1 93.88 92 PHE A C 1
ATOM 735 O O . PHE A 1 92 ? -1.68 17.297 16.016 1 93.88 92 PHE A O 1
ATOM 742 N N . TYR A 1 93 ? -0.659 17.891 17.906 1 94.19 93 TYR A N 1
ATOM 743 C CA . TYR A 1 93 ? -0.699 16.562 18.531 1 94.19 93 TYR A CA 1
ATOM 744 C C . TYR A 1 93 ? -2.135 16.062 18.656 1 94.19 93 TYR A C 1
ATOM 746 O O . TYR A 1 93 ? -2.428 14.914 18.344 1 94.19 93 TYR A O 1
ATOM 754 N N . LYS A 1 94 ? -2.955 16.922 19.078 1 91 94 LYS A N 1
ATOM 755 C CA . LYS A 1 94 ? -4.34 16.516 19.297 1 91 94 LYS A CA 1
ATOM 756 C C . LYS A 1 94 ? -4.992 16.078 17.984 1 91 94 LYS A C 1
ATOM 758 O O . LYS A 1 94 ? -5.668 15.047 17.938 1 91 94 LYS A O 1
ATOM 763 N N . GLU A 1 95 ? -4.746 16.859 16.906 1 90.19 95 GLU A N 1
ATOM 764 C CA . GLU A 1 95 ? -5.297 16.531 15.602 1 90.19 95 GLU A CA 1
ATOM 765 C C . GLU A 1 95 ? -4.719 15.227 15.062 1 90.19 95 GLU A C 1
ATOM 767 O O . GLU A 1 95 ? -5.449 14.391 14.539 1 90.19 95 GLU A O 1
ATOM 772 N N . LEU A 1 96 ? -3.445 15.039 15.227 1 93.81 96 LEU A N 1
ATOM 773 C CA . LEU A 1 96 ? -2.77 13.828 14.758 1 93.81 96 LEU A CA 1
ATOM 774 C C . LEU A 1 96 ? -3.207 12.617 15.57 1 93.81 96 LEU A C 1
ATOM 776 O O . LEU A 1 96 ? -3.418 11.531 15.016 1 93.81 96 LEU A O 1
ATOM 780 N N . ASP A 1 97 ? -3.4 12.789 16.875 1 91.12 97 ASP A N 1
ATOM 781 C CA . ASP A 1 97 ? -3.83 11.711 17.766 1 91.12 97 ASP A CA 1
ATOM 782 C C . ASP A 1 97 ? -5.227 11.219 17.391 1 91.12 97 ASP A C 1
ATOM 784 O O . ASP A 1 97 ? -5.512 10.023 17.469 1 91.12 97 ASP A O 1
ATOM 788 N N . ALA A 1 98 ? -6.047 12.133 17 1 87.62 98 ALA A N 1
ATOM 789 C CA . ALA A 1 98 ? -7.406 11.789 16.594 1 87.62 98 ALA A CA 1
ATOM 790 C C . ALA A 1 98 ? -7.395 10.875 15.367 1 87.62 98 ALA A C 1
ATOM 792 O O . ALA A 1 98 ? -8.281 10.039 15.203 1 87.62 98 ALA A O 1
ATOM 793 N N . ILE A 1 99 ? -6.383 10.992 14.508 1 88.56 99 ILE A N 1
ATOM 794 C CA . ILE A 1 99 ? -6.301 10.234 13.266 1 88.56 99 ILE A CA 1
ATOM 795 C C . ILE A 1 99 ? -5.555 8.922 13.508 1 88.56 99 ILE A C 1
ATOM 797 O O . ILE A 1 99 ? -5.98 7.863 13.047 1 88.56 99 ILE A O 1
ATOM 801 N N . LEU A 1 100 ? -4.535 8.984 14.344 1 88.44 100 LEU A N 1
ATOM 802 C CA . LEU A 1 100 ? -3.543 7.918 14.328 1 88.44 100 LEU A CA 1
ATOM 803 C C . LEU A 1 100 ? -3.707 7.004 15.539 1 88.44 100 LEU A C 1
ATOM 805 O O . LEU A 1 100 ? -3.182 5.891 15.555 1 88.44 100 LEU A O 1
ATOM 809 N N . SER A 1 101 ? -4.332 7.48 16.547 1 84.62 101 SER A N 1
ATOM 810 C CA . SER A 1 101 ? -4.387 6.723 17.797 1 84.62 101 SER A CA 1
ATOM 811 C C . SER A 1 101 ? -5.18 5.434 17.625 1 84.62 101 SER A C 1
ATOM 813 O O . SER A 1 101 ? -5.051 4.504 18.422 1 84.62 101 SER A O 1
ATOM 815 N N . GLY A 1 102 ? -5.797 5.203 16.375 1 70 102 GLY A N 1
ATOM 816 C CA . GLY A 1 102 ? -6.613 4.016 16.172 1 70 102 GLY A CA 1
ATOM 817 C C . GLY A 1 102 ? -7.883 4.016 17 1 70 102 GLY A C 1
ATOM 818 O O . GLY A 1 102 ? -8.68 3.08 16.938 1 70 102 GLY A O 1
ATOM 819 N N . ASN A 1 103 ? -8.023 4.84 17.969 1 55.53 103 ASN A N 1
ATOM 820 C CA . ASN A 1 103 ? -9.219 4.922 18.797 1 55.53 103 ASN A CA 1
ATOM 821 C C . ASN A 1 103 ? -10.352 5.641 18.078 1 55.53 103 ASN A C 1
ATOM 823 O O . ASN A 1 103 ? -10.219 6.801 17.688 1 55.53 103 ASN A O 1
ATOM 827 N N . PRO A 1 104 ? -11.273 4.848 17.484 1 50.69 104 PRO A N 1
ATOM 828 C CA . PRO A 1 104 ? -12.414 5.469 16.812 1 50.69 104 PRO A CA 1
ATOM 829 C C . PRO A 1 104 ? -12.961 6.676 17.562 1 50.69 104 PRO A C 1
ATOM 831 O O . PRO A 1 104 ? -13.562 7.57 16.953 1 50.69 104 PRO A O 1
ATOM 834 N N . THR A 1 105 ? -12.945 6.621 18.781 1 46.78 105 THR A N 1
ATOM 835 C CA . THR A 1 105 ? -13.578 7.68 19.562 1 46.78 105 THR A CA 1
ATOM 836 C C . THR A 1 105 ? -12.898 9.023 19.297 1 46.78 105 THR A C 1
ATOM 838 O O . THR A 1 105 ? -13.508 10.078 19.469 1 46.78 105 THR A O 1
ATOM 841 N N . SER A 1 106 ? -11.766 8.914 18.891 1 47.53 106 SER A N 1
ATOM 842 C CA . SER A 1 106 ? -11.062 10.188 18.75 1 47.53 106 SER A CA 1
ATOM 843 C C . SER A 1 106 ? -11.406 10.852 17.422 1 47.53 106 SER A C 1
ATOM 845 O O . SER A 1 106 ? -10.555 11.508 16.812 1 47.53 106 SER A O 1
ATOM 847 N N . THR A 1 107 ? -12.328 10.312 16.766 1 45.28 107 THR A N 1
ATOM 848 C CA . THR A 1 107 ? -12.633 10.977 15.5 1 45.28 107 THR A CA 1
ATOM 849 C C . THR A 1 107 ? -13.031 12.43 15.734 1 45.28 107 THR A C 1
ATOM 851 O O . THR A 1 107 ? -14.07 12.711 16.328 1 45.28 107 THR A O 1
ATOM 854 N N . PRO A 1 108 ? -12.211 13.32 15.656 1 42.22 108 PRO A N 1
ATOM 855 C CA . PRO A 1 108 ? -12.633 14.695 15.93 1 42.22 108 PRO A CA 1
ATOM 856 C C . PRO A 1 108 ? -13.75 15.164 15 1 42.22 108 PRO A C 1
ATOM 858 O O . PRO A 1 108 ? -13.805 14.742 13.844 1 42.22 108 PRO A O 1
ATOM 861 N N . LEU A 1 109 ? -14.883 15.562 15.5 1 43.12 109 LEU A N 1
ATOM 862 C CA . LEU A 1 109 ? -15.945 16.344 14.867 1 43.12 109 LEU A CA 1
ATOM 863 C C . LEU A 1 109 ? -15.367 17.266 13.797 1 43.12 109 LEU A C 1
ATOM 865 O O . LEU A 1 109 ? -16.062 17.641 12.852 1 43.12 109 LEU A O 1
ATOM 869 N N . TRP A 1 110 ? -14.227 17.781 14.078 1 42.47 110 TRP A N 1
ATOM 870 C CA . TRP A 1 110 ? -13.805 18.938 13.281 1 42.47 110 TRP A CA 1
ATOM 871 C C . TRP A 1 110 ? -13.398 18.5 11.875 1 42.47 110 TRP A C 1
ATOM 873 O O . TRP A 1 110 ? -13.102 19.344 11.023 1 42.47 110 TRP A O 1
ATOM 883 N N . ILE A 1 111 ? -13.242 17.156 11.664 1 44.09 111 ILE A N 1
ATOM 884 C CA . ILE A 1 111 ? -12.93 16.766 10.297 1 44.09 111 ILE A CA 1
ATOM 885 C C . ILE A 1 111 ? -14.172 16.938 9.414 1 44.09 111 ILE A C 1
ATOM 887 O O . ILE A 1 111 ? -14.242 16.359 8.32 1 44.09 111 ILE A O 1
ATOM 891 N N . LEU A 1 112 ? -15.289 17.219 9.914 1 36.78 112 LEU A N 1
ATOM 892 C CA . LEU A 1 112 ? -16.609 17.359 9.305 1 36.78 112 LEU A CA 1
ATOM 893 C C . LEU A 1 112 ? -16.5 18.016 7.941 1 36.78 112 LEU A C 1
ATOM 895 O O . LEU A 1 112 ? -17.25 17.672 7.02 1 36.78 112 LEU A O 1
ATOM 899 N N . HIS A 1 113 ? -16.016 19.234 7.914 1 39.53 113 HIS A N 1
ATOM 900 C CA . HIS A 1 113 ? -16.562 20.016 6.809 1 39.53 113 HIS A CA 1
ATOM 901 C C . HIS A 1 113 ? -16.031 19.516 5.469 1 39.53 113 HIS A C 1
ATOM 903 O O . HIS A 1 113 ? -16.422 20.031 4.414 1 39.53 113 HIS A O 1
ATOM 909 N N . TRP A 1 114 ? -14.75 19.141 5.402 1 38.09 114 TRP A N 1
ATOM 910 C CA . TRP A 1 114 ? -14.18 19.328 4.074 1 38.09 114 TRP A CA 1
ATOM 911 C C . TRP A 1 114 ? -14.648 18.234 3.117 1 38.09 114 TRP A C 1
ATOM 913 O O . TRP A 1 114 ? -14.078 17.141 3.082 1 38.09 114 TRP A O 1
ATOM 923 N N . LEU A 1 115 ? -15.836 17.609 3.219 1 40.31 115 LEU A N 1
ATOM 924 C CA . LEU A 1 115 ? -16.516 16.984 2.084 1 40.31 115 LEU A CA 1
ATOM 925 C C . LEU A 1 115 ? -16.141 17.688 0.781 1 40.31 115 LEU A C 1
ATOM 927 O O . LEU A 1 115 ? -16.688 17.359 -0.278 1 40.31 115 LEU A O 1
ATOM 931 N N . ALA A 1 116 ? -15.578 18.906 0.799 1 41.84 116 ALA A N 1
ATOM 932 C CA . ALA A 1 116 ? -15.719 19.781 -0.361 1 41.84 116 ALA A CA 1
ATOM 933 C C . ALA A 1 116 ? -14.93 19.234 -1.551 1 41.84 116 ALA A C 1
ATOM 935 O O . ALA A 1 116 ? -15.062 19.75 -2.67 1 41.84 116 ALA A O 1
ATOM 936 N N . CYS A 1 117 ? -13.883 18.484 -1.218 1 45.62 117 CYS A N 1
ATOM 937 C CA . CYS A 1 117 ? -13.18 18.266 -2.477 1 45.62 117 CYS A CA 1
ATOM 938 C C . CYS A 1 117 ? -13.953 17.297 -3.375 1 45.62 117 CYS A C 1
ATOM 940 O O . CYS A 1 117 ? -13.391 16.719 -4.305 1 45.62 117 CYS A O 1
ATOM 942 N N . GLN A 1 118 ? -15.102 16.719 -2.969 1 41.78 118 GLN A N 1
ATOM 943 C CA . GLN A 1 118 ? -15.758 15.797 -3.887 1 41.78 118 GLN A CA 1
ATOM 944 C C . GLN A 1 118 ? -16.031 16.453 -5.234 1 41.78 118 GLN A C 1
ATOM 946 O O . GLN A 1 118 ? -16.984 17.234 -5.363 1 41.78 118 GLN A O 1
ATOM 951 N N . SER A 1 119 ? -15.125 17.078 -5.891 1 42.91 119 SER A N 1
ATOM 952 C CA . SER A 1 119 ? -15.617 17.406 -7.223 1 42.91 119 SER A CA 1
ATOM 953 C C . SER A 1 119 ? -16.234 16.188 -7.91 1 42.91 119 SER A C 1
ATOM 955 O O . SER A 1 119 ? -15.688 15.086 -7.824 1 42.91 119 SER A O 1
ATOM 957 N N . ARG A 1 120 ? -17.625 16.062 -8.062 1 32.09 120 ARG A N 1
ATOM 958 C CA . ARG A 1 120 ? -18.344 15.227 -9.016 1 32.09 120 ARG A CA 1
ATOM 959 C C . ARG A 1 120 ? -17.531 15.016 -10.289 1 32.09 120 ARG A C 1
ATOM 961 O O . ARG A 1 120 ? -17.156 15.977 -10.953 1 32.09 120 ARG A O 1
ATOM 968 N N . VAL A 1 121 ? -16.688 14.133 -10.438 1 34.12 121 VAL A N 1
ATOM 969 C CA . VAL A 1 121 ? -16.328 13.727 -11.797 1 34.12 121 VAL A CA 1
ATOM 970 C C . VAL A 1 121 ? -17.594 13.492 -12.617 1 34.12 121 VAL A C 1
ATOM 972 O O . VAL A 1 121 ? -18.375 12.578 -12.328 1 34.12 121 VAL A O 1
ATOM 975 N N . ASP A 1 122 ? -18.359 14.414 -12.906 1 27.97 122 ASP A N 1
ATOM 976 C CA . ASP A 1 122 ? -19.297 14.375 -14.039 1 27.97 122 ASP A CA 1
ATOM 977 C C . ASP A 1 122 ? -18.578 13.945 -15.32 1 27.97 122 ASP A C 1
ATOM 979 O O . ASP A 1 122 ? -17.453 14.383 -15.578 1 27.97 122 ASP A O 1
ATOM 983 N N . MET B 1 1 ? 33.844 20.188 -2.762 1 44.31 1 MET B N 1
ATOM 984 C CA . MET B 1 1 ? 32.562 20.016 -3.418 1 44.31 1 MET B CA 1
ATOM 985 C C . MET B 1 1 ? 31.422 20.281 -2.447 1 44.31 1 MET B C 1
ATOM 987 O O . MET B 1 1 ? 31.359 19.688 -1.371 1 44.31 1 MET B O 1
ATOM 991 N N . SER B 1 2 ? 30.625 21.422 -2.586 1 47.81 2 SER B N 1
ATOM 992 C CA . SER B 1 2 ? 29.594 21.891 -1.662 1 47.81 2 SER B CA 1
ATOM 993 C C . SER B 1 2 ? 28.484 20.859 -1.495 1 47.81 2 SER B C 1
ATOM 995 O O . SER B 1 2 ? 28.188 20.125 -2.43 1 47.81 2 SER B O 1
ATOM 997 N N . ALA B 1 3 ? 28.297 20.312 -0.357 1 53.69 3 ALA B N 1
ATOM 998 C CA . ALA B 1 3 ? 27.25 19.375 -0.001 1 53.69 3 ALA B CA 1
ATOM 999 C C . ALA B 1 3 ? 25.953 19.703 -0.719 1 53.69 3 ALA B C 1
ATOM 1001 O O . ALA B 1 3 ? 25.672 20.859 -1.005 1 53.69 3 ALA B O 1
ATOM 1002 N N . PRO B 1 4 ? 25.547 18.844 -1.623 1 48.28 4 PRO B N 1
ATOM 1003 C CA . PRO B 1 4 ? 24.297 19.125 -2.318 1 48.28 4 PRO B CA 1
ATOM 1004 C C . PRO B 1 4 ? 23.266 19.797 -1.421 1 48.28 4 PRO B C 1
ATOM 1006 O O . PRO B 1 4 ? 23.078 19.391 -0.273 1 48.28 4 PRO B O 1
ATOM 1009 N N . ARG B 1 5 ? 23.047 21 -1.471 1 51.69 5 ARG B N 1
ATOM 1010 C CA . ARG B 1 5 ? 22.109 21.797 -0.68 1 51.69 5 ARG B CA 1
ATOM 1011 C C . ARG B 1 5 ? 20.719 21.203 -0.706 1 51.69 5 ARG B C 1
ATOM 1013 O O . ARG B 1 5 ? 20.141 20.984 -1.777 1 51.69 5 ARG B O 1
ATOM 1020 N N . THR B 1 6 ? 20.516 20.172 0.108 1 55.53 6 THR B N 1
ATOM 1021 C CA . THR B 1 6 ? 19.125 19.703 0.234 1 55.53 6 THR B CA 1
ATOM 1022 C C . THR B 1 6 ? 18.156 20.859 0.061 1 55.53 6 THR B C 1
ATOM 1024 O O . THR B 1 6 ? 18.328 21.922 0.646 1 55.53 6 THR B O 1
ATOM 1027 N N . ARG B 1 7 ? 17.656 20.984 -1.093 1 56.12 7 ARG B N 1
ATOM 1028 C CA . ARG B 1 7 ? 16.672 22.047 -1.292 1 56.12 7 ARG B CA 1
ATOM 1029 C C . ARG B 1 7 ? 15.867 22.297 -0.021 1 56.12 7 ARG B C 1
ATOM 1031 O O . ARG B 1 7 ? 15.469 21.359 0.664 1 56.12 7 ARG B O 1
ATOM 1038 N N . PRO B 1 8 ? 16 23.453 0.449 1 54.53 8 PRO B N 1
ATOM 1039 C CA . PRO B 1 8 ? 15.281 23.766 1.683 1 54.53 8 PRO B CA 1
ATOM 1040 C C . PRO B 1 8 ? 13.812 23.328 1.627 1 54.53 8 PRO B C 1
ATOM 1042 O O . PRO B 1 8 ? 13.164 23.484 0.589 1 54.53 8 PRO B O 1
ATOM 1045 N N . SER B 1 9 ? 13.391 22.344 2.396 1 64.94 9 SER B N 1
ATOM 1046 C CA . SER B 1 9 ? 11.977 22 2.529 1 64.94 9 SER B CA 1
ATOM 1047 C C . SER B 1 9 ? 11.109 23.25 2.633 1 64.94 9 SER B C 1
ATOM 1049 O O . SER B 1 9 ? 11.461 24.188 3.336 1 64.94 9 SER B O 1
ATOM 1051 N N . PRO B 1 10 ? 10.172 23.422 1.658 1 74.81 10 PRO B N 1
ATOM 1052 C CA . PRO B 1 10 ? 9.297 24.594 1.736 1 74.81 10 PRO B CA 1
ATOM 1053 C C . PRO B 1 10 ? 8.742 24.812 3.141 1 74.81 10 PRO B C 1
ATOM 1055 O O . PRO B 1 10 ? 8.57 23.859 3.902 1 74.81 10 PRO B O 1
ATOM 1058 N N . THR B 1 11 ? 8.656 26 3.545 1 87.12 11 THR B N 1
ATOM 1059 C CA . THR B 1 11 ? 8.125 26.359 4.852 1 87.12 11 THR B CA 1
ATOM 1060 C C . THR B 1 11 ? 6.605 26.219 4.879 1 87.12 11 THR B C 1
ATOM 1062 O O . THR B 1 11 ? 5.91 26.75 4.008 1 87.12 11 THR B O 1
ATOM 1065 N N . TRP B 1 12 ? 6.098 25.375 5.68 1 93.75 12 TRP B N 1
ATOM 1066 C CA . TRP B 1 12 ? 4.668 25.156 5.871 1 93.75 12 TRP B CA 1
ATOM 1067 C C . TRP B 1 12 ? 4.125 26.047 6.984 1 93.75 12 TRP B C 1
ATOM 1069 O O . TRP B 1 12 ? 4.641 26.031 8.102 1 93.75 12 TRP B O 1
ATOM 1079 N N . GLY B 1 13 ? 3.082 26.875 6.582 1 93.56 13 GLY B N 1
ATOM 1080 C CA . GLY B 1 13 ? 2.385 27.625 7.609 1 93.56 13 GLY B CA 1
ATOM 1081 C C . GLY B 1 13 ? 1.404 26.781 8.406 1 93.56 13 GLY B C 1
ATOM 1082 O O . GLY B 1 13 ? 1.043 25.688 7.992 1 93.56 13 GLY B O 1
ATOM 1083 N N . ASN B 1 14 ? 0.974 27.297 9.641 1 92 14 ASN B N 1
ATOM 1084 C CA . ASN B 1 14 ? 0.07 26.562 10.523 1 92 14 ASN B CA 1
ATOM 1085 C C . ASN B 1 14 ? -1.27 26.281 9.844 1 92 14 ASN B C 1
ATOM 1087 O O . ASN B 1 14 ? -1.821 25.188 9.969 1 92 14 ASN B O 1
ATOM 1091 N N . THR B 1 15 ? -1.8 27.281 9.188 1 91.62 15 THR B N 1
ATOM 1092 C CA . THR B 1 15 ? -3.08 27.109 8.5 1 91.62 15 THR B CA 1
ATOM 1093 C C . THR B 1 15 ? -2.984 26.031 7.434 1 91.62 15 THR B C 1
ATOM 1095 O O . THR B 1 15 ? -3.865 25.172 7.328 1 91.62 15 THR B O 1
ATOM 1098 N N . GLU B 1 16 ? -1.923 26.125 6.703 1 92.81 16 GLU B N 1
ATOM 1099 C CA . GLU B 1 16 ? -1.652 25.156 5.652 1 92.81 16 GLU B CA 1
ATOM 1100 C C . GLU B 1 16 ? -1.517 23.75 6.223 1 92.81 16 GLU B C 1
ATOM 1102 O O . GLU B 1 16 ? -2.053 22.781 5.664 1 92.81 16 GLU B O 1
ATOM 1107 N N . LEU B 1 17 ? -0.859 23.609 7.301 1 94.62 17 LEU B N 1
ATOM 1108 C CA . LEU B 1 17 ? -0.667 22.328 7.961 1 94.62 17 LEU B CA 1
ATOM 1109 C C . LEU B 1 17 ? -1.994 21.766 8.461 1 94.62 17 LEU B C 1
ATOM 1111 O O . LEU B 1 17 ? -2.266 20.562 8.32 1 94.62 17 LEU B O 1
ATOM 1115 N N . LEU B 1 18 ? -2.787 22.625 8.977 1 93.69 18 LEU B N 1
ATOM 1116 C CA . LEU B 1 18 ? -4.086 22.188 9.477 1 93.69 18 LEU B CA 1
ATOM 1117 C C . LEU B 1 18 ? -4.984 21.734 8.328 1 93.69 18 LEU B C 1
ATOM 1119 O O . LEU B 1 18 ? -5.73 20.766 8.477 1 93.69 18 LEU B O 1
ATOM 1123 N N . HIS B 1 19 ? -4.922 22.469 7.191 1 93.38 19 HIS B N 1
ATOM 1124 C CA . HIS B 1 19 ? -5.672 22.031 6.016 1 93.38 19 HIS B CA 1
ATOM 1125 C C . HIS B 1 19 ? -5.215 20.656 5.551 1 93.38 19 HIS B C 1
ATOM 1127 O O . HIS B 1 19 ? -6.043 19.781 5.281 1 93.38 19 HIS B O 1
ATOM 1133 N N . LEU B 1 20 ? -3.938 20.438 5.523 1 95.31 20 LEU B N 1
ATOM 1134 C CA . LEU B 1 20 ? -3.385 19.156 5.113 1 95.31 20 LEU B CA 1
ATOM 1135 C C . LEU B 1 20 ? -3.836 18.031 6.055 1 95.31 20 LEU B C 1
ATOM 1137 O O . LEU B 1 20 ? -4.316 17 5.602 1 95.31 20 LEU B O 1
ATOM 1141 N N . ILE B 1 21 ? -3.701 18.266 7.309 1 94.81 21 ILE B N 1
ATOM 1142 C CA . ILE B 1 21 ? -4.059 17.266 8.32 1 94.81 21 ILE B CA 1
ATOM 1143 C C . ILE B 1 21 ? -5.547 16.953 8.219 1 94.81 21 ILE B C 1
ATOM 1145 O O . ILE B 1 21 ? -5.941 15.781 8.305 1 94.81 21 ILE B O 1
ATOM 1149 N N . GLY B 1 22 ? -6.266 18 8 1 92.44 22 GLY B N 1
ATOM 1150 C CA . GLY B 1 22 ? -7.699 17.812 7.863 1 92.44 22 GLY B CA 1
ATOM 1151 C C . GLY B 1 22 ? -8.086 16.969 6.668 1 92.44 22 GLY B C 1
ATOM 1152 O O . GLY B 1 22 ? -8.883 16.031 6.789 1 92.44 22 GLY B O 1
ATOM 1153 N N . ILE B 1 23 ? -7.535 17.234 5.535 1 92.5 23 ILE B N 1
ATOM 1154 C CA . ILE B 1 23 ? -7.801 16.484 4.316 1 92.5 23 ILE B CA 1
ATOM 1155 C C . ILE B 1 23 ? -7.285 15.055 4.469 1 92.5 23 ILE B C 1
ATOM 1157 O O . ILE B 1 23 ? -8.008 14.094 4.191 1 92.5 23 ILE B O 1
ATOM 1161 N N . TRP B 1 24 ? -6.156 14.945 4.969 1 93.69 24 TRP B N 1
ATOM 1162 C CA . TRP B 1 24 ? -5.5 13.656 5.156 1 93.69 24 TRP B CA 1
ATOM 1163 C C . TRP B 1 24 ? -6.262 12.805 6.164 1 93.69 24 TRP B C 1
ATOM 1165 O O . TRP B 1 24 ? -6.324 11.578 6.023 1 93.69 24 TRP B O 1
ATOM 1175 N N . GLY B 1 25 ? -6.828 13.43 7.148 1 88.94 25 GLY B N 1
ATOM 1176 C CA . GLY B 1 25 ? -7.496 12.734 8.234 1 88.94 25 GLY B CA 1
ATOM 1177 C C . GLY B 1 25 ? -8.891 12.266 7.875 1 88.94 25 GLY B C 1
ATOM 1178 O O . GLY B 1 25 ? -9.523 11.531 8.641 1 88.94 25 GLY B O 1
ATOM 1179 N N . GLU B 1 26 ? -9.359 12.672 6.668 1 86.31 26 GLU B N 1
ATOM 1180 C CA . GLU B 1 26 ? -10.68 12.219 6.242 1 86.31 26 GLU B CA 1
ATOM 1181 C C . GLU B 1 26 ? -10.75 10.703 6.172 1 86.31 26 GLU B C 1
ATOM 1183 O O . GLU B 1 26 ? -9.797 10.055 5.738 1 86.31 26 GLU B O 1
ATOM 1188 N N . GLU B 1 27 ? -11.922 10.18 6.613 1 81.69 27 GLU B N 1
ATOM 1189 C CA . GLU B 1 27 ? -12.102 8.734 6.676 1 81.69 27 GLU B CA 1
ATOM 1190 C C . GLU B 1 27 ? -11.898 8.094 5.305 1 81.69 27 GLU B C 1
ATOM 1192 O O . GLU B 1 27 ? -11.266 7.043 5.191 1 81.69 27 GLU B O 1
ATOM 1197 N N . ALA B 1 28 ? -12.414 8.758 4.281 1 77.94 28 ALA B N 1
ATOM 1198 C CA . ALA B 1 28 ? -12.289 8.234 2.926 1 77.94 28 ALA B CA 1
ATOM 1199 C C . ALA B 1 28 ? -10.828 8.148 2.502 1 77.94 28 ALA B C 1
ATOM 1201 O O . ALA B 1 28 ? -10.43 7.219 1.795 1 77.94 28 ALA B O 1
ATOM 1202 N N . VAL B 1 29 ? -10.047 9.125 2.957 1 83.38 29 VAL B N 1
ATOM 1203 C CA . VAL B 1 29 ? -8.617 9.164 2.648 1 83.38 29 VAL B CA 1
ATOM 1204 C C . VAL B 1 29 ? -7.883 8.117 3.482 1 83.38 29 VAL B C 1
ATOM 1206 O O . VAL B 1 29 ? -7.137 7.297 2.943 1 83.38 29 VAL B O 1
ATOM 1209 N N . GLN B 1 30 ? -8.188 8.047 4.723 1 82.94 30 GLN B N 1
ATOM 1210 C CA . GLN B 1 30 ? -7.504 7.137 5.633 1 82.94 30 GLN B CA 1
ATOM 1211 C C . GLN B 1 30 ? -7.793 5.684 5.277 1 82.94 30 GLN B C 1
ATOM 1213 O O . GLN B 1 30 ? -6.914 4.824 5.379 1 82.94 30 GLN B O 1
ATOM 1218 N N . SER B 1 31 ? -8.977 5.477 4.883 1 77.81 31 SER B N 1
ATOM 1219 C CA . SER B 1 31 ? -9.344 4.117 4.5 1 77.81 31 SER B CA 1
ATOM 1220 C C . SER B 1 31 ? -8.5 3.629 3.328 1 77.81 31 SER B C 1
ATOM 1222 O O . SER B 1 31 ? -8.125 2.455 3.27 1 77.81 31 SER B O 1
ATOM 1224 N N . GLN B 1 32 ? -8.195 4.535 2.412 1 76.81 32 GLN B N 1
ATOM 1225 C CA . GLN B 1 32 ? -7.359 4.199 1.261 1 76.81 32 GLN B CA 1
ATOM 1226 C C . GLN B 1 32 ? -5.906 4 1.675 1 76.81 32 GLN B C 1
ATOM 1228 O O . GLN B 1 32 ? -5.219 3.121 1.146 1 76.81 32 GLN B O 1
ATOM 1233 N N . LEU B 1 33 ? -5.48 4.77 2.621 1 80.25 33 LEU B N 1
ATOM 1234 C CA . LEU B 1 33 ? -4.078 4.754 3.02 1 80.25 33 LEU B CA 1
ATOM 1235 C C . LEU B 1 33 ? -3.797 3.598 3.973 1 80.25 33 LEU B C 1
ATOM 1237 O O . LEU B 1 33 ? -2.662 3.123 4.062 1 80.25 33 LEU B O 1
ATOM 1241 N N . ARG B 1 34 ? -4.707 3.209 4.805 1 73 34 ARG B N 1
ATOM 1242 C CA . ARG B 1 34 ? -4.531 2.08 5.715 1 73 34 ARG B CA 1
ATOM 1243 C C . ARG B 1 34 ? -4.223 0.8 4.945 1 73 34 ARG B C 1
ATOM 1245 O O . ARG B 1 34 ? -3.637 -0.135 5.496 1 73 34 ARG B O 1
ATOM 1252 N N . SER B 1 35 ? -4.289 0.933 3.717 1 65.44 35 SER B N 1
ATOM 1253 C CA . SER B 1 35 ? -4.137 -0.257 2.885 1 65.44 35 SER B CA 1
ATOM 1254 C C . SER B 1 35 ? -2.68 -0.706 2.824 1 65.44 35 SER B C 1
ATOM 1256 O O . SER B 1 35 ? -2.398 -1.899 2.693 1 65.44 35 SER B O 1
ATOM 1258 N N . SER B 1 36 ? -1.729 0.24 3.021 1 61.75 36 SER B N 1
ATOM 1259 C CA . SER B 1 36 ? -0.334 -0.175 2.914 1 61.75 36 SER B CA 1
ATOM 1260 C C . SER B 1 36 ? 0.019 -1.209 3.979 1 61.75 36 SER B C 1
ATOM 1262 O O . SER B 1 36 ? 0.589 -2.258 3.67 1 61.75 36 SER B O 1
ATOM 1264 N N . SER B 1 37 ? -0.023 -0.935 5.406 1 62.78 37 SER B N 1
ATOM 1265 C CA . SER B 1 37 ? 0.15 -1.922 6.469 1 62.78 37 SER B CA 1
ATOM 1266 C C . SER B 1 37 ? -0.724 -3.148 6.23 1 62.78 37 SER B C 1
ATOM 1268 O O . SER B 1 37 ? -0.31 -4.277 6.508 1 62.78 37 SER B O 1
ATOM 1270 N N . ARG B 1 38 ? -1.686 -2.92 5.539 1 72.38 38 ARG B N 1
ATOM 1271 C CA . ARG B 1 38 ? -2.65 -3.979 5.258 1 72.38 38 ARG B CA 1
ATOM 1272 C C . ARG B 1 38 ? -2.1 -4.965 4.23 1 72.38 38 ARG B C 1
ATOM 1274 O O . ARG B 1 38 ? -2.395 -6.16 4.293 1 72.38 38 ARG B O 1
ATOM 1281 N N . ASN B 1 39 ? -1.068 -4.441 3.49 1 77.38 39 ASN B N 1
ATOM 1282 C CA . ASN B 1 39 ? -0.488 -5.332 2.488 1 77.38 39 ASN B CA 1
ATOM 1283 C C . ASN B 1 39 ? 0.284 -6.477 3.133 1 77.38 39 ASN B C 1
ATOM 1285 O O . ASN B 1 39 ? 0.189 -7.621 2.689 1 77.38 39 ASN B O 1
ATOM 1289 N N . TYR B 1 40 ? 1.003 -6.102 4.16 1 82.31 40 TYR B N 1
ATOM 1290 C CA . TYR B 1 40 ? 1.74 -7.137 4.875 1 82.31 40 TYR B CA 1
ATOM 1291 C C . TYR B 1 40 ? 0.79 -8.148 5.496 1 82.31 40 TYR B C 1
ATOM 1293 O O . TYR B 1 40 ? 1.024 -9.359 5.422 1 82.31 40 TYR B O 1
ATOM 1301 N N . ASP B 1 41 ? -0.216 -7.672 6.07 1 83.69 41 ASP B N 1
ATOM 1302 C CA . ASP B 1 41 ? -1.229 -8.547 6.656 1 83.69 41 ASP B CA 1
ATOM 1303 C C . ASP B 1 41 ? -1.88 -9.422 5.594 1 83.69 41 ASP B C 1
ATOM 1305 O O . ASP B 1 41 ? -2.154 -10.602 5.832 1 83.69 41 ASP B O 1
ATOM 1309 N N . THR B 1 42 ? -2.09 -8.836 4.508 1 88 42 THR B N 1
ATOM 1310 C CA . THR B 1 42 ? -2.676 -9.578 3.395 1 88 42 THR B CA 1
ATOM 1311 C C . THR B 1 42 ? -1.777 -10.742 2.984 1 88 42 THR B C 1
ATOM 1313 O O . THR B 1 42 ? -2.248 -11.867 2.816 1 88 42 THR B O 1
ATOM 1316 N N . TYR B 1 43 ? -0.504 -10.477 2.904 1 92.06 43 TYR B N 1
ATOM 1317 C CA . TYR B 1 43 ? 0.41 -11.555 2.543 1 92.06 43 TYR B CA 1
ATOM 1318 C C . TYR B 1 43 ? 0.544 -12.555 3.68 1 92.06 43 TYR B C 1
ATOM 1320 O O . TYR B 1 43 ? 0.781 -13.742 3.443 1 92.06 43 TYR B O 1
ATOM 1328 N N . GLY B 1 44 ? 0.387 -12.117 4.895 1 91.12 44 GLY B N 1
ATOM 1329 C CA . GLY B 1 44 ? 0.252 -13.047 6.004 1 91.12 44 GLY B CA 1
ATOM 1330 C C . GLY B 1 44 ? -0.903 -14.016 5.836 1 91.12 44 GLY B C 1
ATOM 1331 O O . 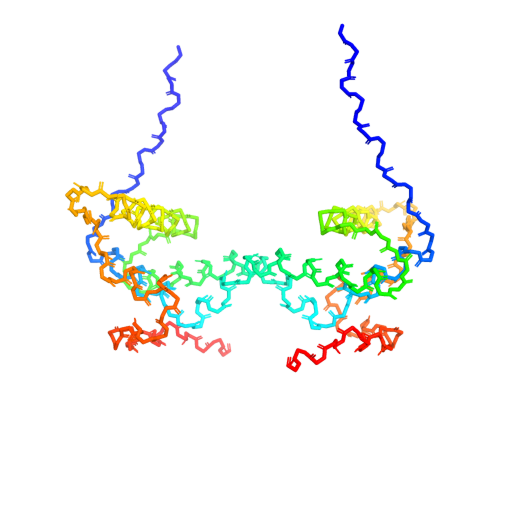GLY B 1 44 ? -0.763 -15.211 6.102 1 91.12 44 GLY B O 1
ATOM 1332 N N . GLN B 1 45 ? -1.969 -13.438 5.375 1 91.12 45 GLN B N 1
ATOM 1333 C CA . GLN B 1 45 ? -3.129 -14.273 5.082 1 91.12 45 GLN B CA 1
ATOM 1334 C C . GLN B 1 45 ? -2.84 -15.234 3.932 1 91.12 45 GLN B C 1
ATOM 1336 O O . GLN B 1 45 ? -3.219 -16.406 3.986 1 91.12 45 GLN B O 1
ATOM 1341 N N . ILE B 1 46 ? -2.195 -14.781 2.914 1 93.56 46 ILE B N 1
ATOM 1342 C CA . ILE B 1 46 ? -1.812 -15.625 1.788 1 93.56 46 ILE B CA 1
ATOM 1343 C C . ILE B 1 46 ? -0.93 -16.766 2.277 1 93.56 46 ILE B C 1
ATOM 1345 O O . ILE B 1 46 ? -1.153 -17.922 1.923 1 93.56 46 ILE B O 1
ATOM 1349 N N . SER B 1 47 ? 0.04 -16.422 3.109 1 95.88 47 SER B N 1
ATOM 1350 C CA . SER B 1 47 ? 0.924 -17.438 3.68 1 95.88 47 SER B CA 1
ATOM 1351 C C . SER B 1 47 ? 0.135 -18.484 4.457 1 95.88 47 SER B C 1
ATOM 1353 O O . SER B 1 47 ? 0.378 -19.688 4.309 1 95.88 47 SER B O 1
ATOM 1355 N N . ARG B 1 48 ? -0.812 -18.109 5.27 1 93.44 48 ARG B N 1
ATOM 1356 C CA . ARG B 1 48 ? -1.64 -19.031 6.043 1 93.44 48 ARG B CA 1
ATOM 1357 C C . ARG B 1 48 ? -2.438 -19.953 5.125 1 93.44 48 ARG B C 1
ATOM 1359 O O . ARG B 1 48 ? -2.525 -21.156 5.367 1 93.44 48 ARG B O 1
ATOM 1366 N N . CYS B 1 49 ? -2.918 -19.406 4.031 1 92.44 49 CYS B N 1
ATOM 1367 C CA . CYS B 1 49 ? -3.678 -20.188 3.066 1 92.44 49 CYS B CA 1
ATOM 1368 C C . CYS B 1 49 ? -2.779 -21.188 2.348 1 92.44 49 CYS B C 1
ATOM 1370 O O . CYS B 1 49 ? -3.188 -22.312 2.088 1 92.44 49 CYS B O 1
ATOM 1372 N N . MET B 1 50 ? -1.562 -20.812 2.031 1 94.88 50 MET B N 1
ATOM 1373 C CA . MET B 1 50 ? -0.596 -21.719 1.412 1 94.88 50 MET B CA 1
ATOM 1374 C C . MET B 1 50 ? -0.294 -22.906 2.328 1 94.88 50 MET B C 1
ATOM 1376 O O . MET B 1 50 ? -0.241 -24.047 1.873 1 94.88 50 MET B O 1
ATOM 1380 N N . ILE B 1 51 ? -0.145 -22.625 3.637 1 93.62 51 ILE B N 1
ATOM 1381 C CA . ILE B 1 51 ? 0.133 -23.672 4.625 1 93.62 51 ILE B CA 1
ATOM 1382 C C . ILE B 1 51 ? -1.039 -24.641 4.691 1 93.62 51 ILE B C 1
ATOM 1384 O O . ILE B 1 51 ? -0.84 -25.859 4.738 1 93.62 51 ILE B O 1
ATOM 1388 N N . GLU B 1 52 ? -2.225 -24.078 4.656 1 90.75 52 GLU B N 1
ATOM 1389 C CA . GLU B 1 52 ? -3.426 -24.906 4.691 1 90.75 52 GLU B CA 1
ATOM 1390 C C . GLU B 1 52 ? -3.484 -25.844 3.488 1 90.75 52 GLU B C 1
ATOM 1392 O O . GLU B 1 52 ? -4.027 -26.938 3.578 1 90.75 52 GLU B O 1
ATOM 1397 N N . LYS B 1 53 ? -2.809 -25.422 2.379 1 92.06 53 LYS B N 1
ATOM 1398 C CA . LYS B 1 53 ? -2.797 -26.234 1.166 1 92.06 53 LYS B CA 1
ATOM 1399 C C . LYS B 1 53 ? -1.586 -27.156 1.137 1 92.06 53 LYS B C 1
ATOM 1401 O O . LYS B 1 53 ? -1.375 -27.891 0.161 1 92.06 53 LYS B O 1
ATOM 1406 N N . GLY B 1 54 ? -0.723 -27.031 2.137 1 93.69 54 GLY B N 1
ATOM 1407 C CA . GLY B 1 54 ? 0.369 -27.984 2.277 1 93.69 54 GLY B CA 1
ATOM 1408 C C . GLY B 1 54 ? 1.714 -27.422 1.871 1 93.69 54 GLY B C 1
ATOM 1409 O O . GLY B 1 54 ? 2.682 -28.156 1.697 1 93.69 54 GLY B O 1
ATOM 1410 N N . HIS B 1 55 ? 1.727 -26.109 1.672 1 93.94 55 HIS B N 1
ATOM 1411 C CA . HIS B 1 55 ? 2.965 -25.453 1.271 1 93.94 55 HIS B CA 1
ATOM 1412 C C . HIS B 1 55 ? 3.473 -24.516 2.363 1 93.94 55 HIS B C 1
ATOM 1414 O O . HIS B 1 55 ? 2.824 -23.516 2.688 1 93.94 55 HIS B O 1
ATOM 1420 N N . ASP B 1 56 ? 4.613 -24.844 2.887 1 94.06 56 ASP B N 1
ATOM 1421 C CA . ASP B 1 56 ? 5.133 -24.094 4.031 1 94.06 56 ASP B CA 1
ATOM 1422 C C . ASP B 1 56 ? 6.008 -22.938 3.574 1 94.06 56 ASP B C 1
ATOM 1424 O O . ASP B 1 56 ? 7.234 -23.016 3.621 1 94.06 56 ASP B O 1
ATOM 1428 N N . TRP B 1 57 ? 5.363 -21.953 3.121 1 93.56 57 TRP B N 1
A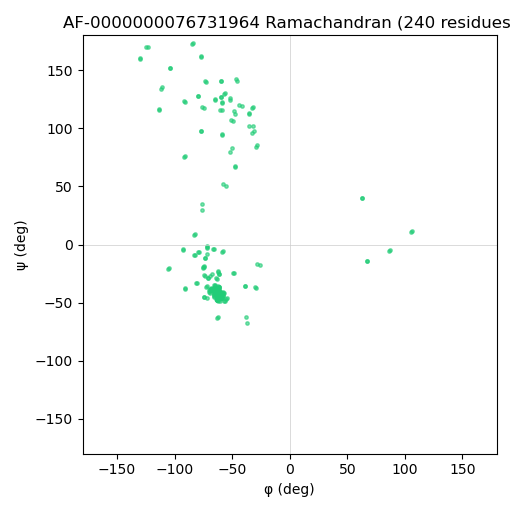TOM 1429 C CA . TRP B 1 57 ? 6.016 -20.703 2.717 1 93.56 57 TRP B CA 1
ATOM 1430 C C . TRP B 1 57 ? 5.656 -19.562 3.664 1 93.56 57 TRP B C 1
ATOM 1432 O O . TRP B 1 57 ? 4.496 -19.422 4.055 1 93.56 57 TRP B O 1
ATOM 1442 N N . ASP B 1 58 ? 6.609 -18.797 4.098 1 94.44 58 ASP B N 1
ATOM 1443 C CA . ASP B 1 58 ? 6.324 -17.703 5.02 1 94.44 58 ASP B CA 1
ATOM 1444 C C . ASP B 1 58 ? 5.867 -16.453 4.266 1 94.44 58 ASP B C 1
ATOM 1446 O O . ASP B 1 58 ? 5.852 -16.438 3.035 1 94.44 58 ASP B O 1
ATOM 1450 N N . THR B 1 59 ? 5.457 -15.469 5.004 1 94.62 59 THR B N 1
ATOM 1451 C CA . THR B 1 59 ? 4.848 -14.25 4.484 1 94.62 59 THR B CA 1
ATOM 1452 C C . THR B 1 59 ? 5.777 -13.562 3.488 1 94.62 59 THR B C 1
ATOM 1454 O O . THR B 1 59 ? 5.363 -13.219 2.379 1 94.62 59 THR B O 1
ATOM 1457 N N . LEU B 1 60 ? 6.977 -13.414 3.863 1 93.5 60 LEU B N 1
ATOM 1458 C CA . LEU B 1 60 ? 7.941 -12.719 3.018 1 93.5 60 LEU B CA 1
ATOM 1459 C C . LEU B 1 60 ? 8.211 -13.508 1.738 1 93.5 60 LEU B C 1
ATOM 1461 O O . LEU B 1 60 ? 8.336 -12.922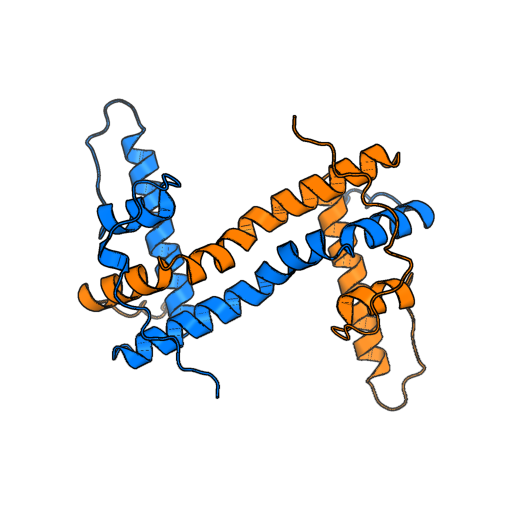 0.662 1 93.5 60 LEU B O 1
ATOM 1465 N N . GLN B 1 61 ? 8.281 -14.781 1.84 1 93.62 61 GLN B N 1
ATOM 1466 C CA . GLN B 1 61 ? 8.508 -15.625 0.671 1 93.62 61 GLN B CA 1
ATOM 1467 C C . GLN B 1 61 ? 7.359 -15.5 -0.326 1 93.62 61 GLN B C 1
ATOM 1469 O O . GLN B 1 61 ? 7.586 -15.391 -1.533 1 93.62 61 GLN B O 1
ATOM 1474 N N . CYS B 1 62 ? 6.148 -15.523 0.164 1 95.44 62 CYS B N 1
ATOM 1475 C CA . CYS B 1 62 ? 4.992 -15.344 -0.706 1 95.44 62 CYS B CA 1
ATOM 1476 C C . CYS B 1 62 ? 5.035 -13.992 -1.399 1 95.44 62 CYS B C 1
ATOM 1478 O O . CYS B 1 62 ? 4.77 -13.891 -2.6 1 95.44 62 CYS B O 1
ATOM 1480 N N . ARG B 1 63 ? 5.375 -13 -0.631 1 94.12 63 ARG B N 1
ATOM 1481 C CA . ARG B 1 63 ? 5.43 -11.648 -1.165 1 94.12 63 ARG B CA 1
ATOM 1482 C C . ARG B 1 63 ? 6.484 -11.531 -2.264 1 94.12 63 ARG B C 1
ATOM 1484 O O . ARG B 1 63 ? 6.215 -10.969 -3.328 1 94.12 63 ARG B O 1
ATOM 1491 N N . VAL B 1 64 ? 7.625 -12.039 -2.033 1 93.69 64 VAL B N 1
ATOM 1492 C CA . VAL B 1 64 ? 8.719 -11.977 -2.996 1 93.69 64 VAL B CA 1
ATOM 1493 C C . VAL B 1 64 ? 8.344 -12.758 -4.254 1 93.69 64 VAL B C 1
ATOM 1495 O O . VAL B 1 64 ? 8.578 -12.289 -5.371 1 93.69 64 VAL B O 1
ATOM 1498 N N . LYS B 1 65 ? 7.762 -13.93 -4.074 1 96 65 LYS B N 1
ATOM 1499 C CA . LYS B 1 65 ? 7.418 -14.766 -5.223 1 96 65 LYS B CA 1
ATOM 1500 C C . LYS B 1 65 ? 6.359 -14.094 -6.09 1 96 65 LYS B C 1
ATOM 1502 O O . LYS B 1 65 ? 6.434 -14.141 -7.32 1 96 65 LYS B O 1
ATOM 1507 N N . VAL B 1 66 ? 5.402 -13.422 -5.484 1 94.75 66 VAL B N 1
ATOM 1508 C CA . VAL B 1 66 ? 4.391 -12.68 -6.223 1 94.75 66 VAL B CA 1
ATOM 1509 C C . VAL B 1 66 ? 5.055 -11.562 -7.023 1 94.75 66 VAL B C 1
ATOM 1511 O O . VAL B 1 66 ? 4.742 -11.359 -8.195 1 94.75 66 VAL B O 1
ATOM 1514 N N . LYS B 1 67 ? 5.883 -10.867 -6.355 1 93.88 67 LYS B N 1
ATOM 1515 C CA . LYS B 1 67 ? 6.617 -9.797 -7.023 1 93.88 67 LYS B CA 1
ATOM 1516 C C . LYS B 1 67 ? 7.363 -10.328 -8.25 1 93.88 67 LYS B C 1
ATOM 1518 O O . LYS B 1 67 ? 7.328 -9.711 -9.312 1 93.88 67 LYS B O 1
ATOM 1523 N N . GLU B 1 68 ? 8.047 -11.43 -8.094 1 94.69 68 GLU B N 1
ATOM 1524 C CA . GLU B 1 68 ? 8.781 -12.047 -9.203 1 94.69 68 GLU B CA 1
ATOM 1525 C C . GLU B 1 68 ? 7.84 -12.414 -10.344 1 94.69 68 GLU B C 1
ATOM 1527 O O . GLU B 1 68 ? 8.172 -12.203 -11.516 1 94.69 68 GLU B O 1
ATOM 1532 N N . LEU B 1 69 ? 6.75 -12.992 -10.023 1 95.56 69 LEU B N 1
ATOM 1533 C CA . LEU B 1 69 ? 5.758 -13.383 -11.023 1 95.56 69 LEU B CA 1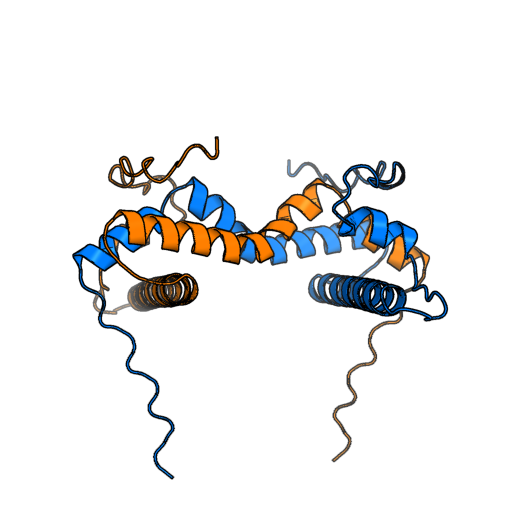
ATOM 1534 C C . LEU B 1 69 ? 5.223 -12.156 -11.758 1 95.56 69 LEU B C 1
ATOM 1536 O O . LEU B 1 69 ? 5.094 -12.172 -12.984 1 95.56 69 LEU B O 1
ATOM 1540 N N . ARG B 1 70 ? 4.934 -11.109 -11.008 1 94.06 70 ARG B N 1
ATOM 1541 C CA . ARG B 1 70 ? 4.453 -9.852 -11.586 1 94.06 70 ARG B CA 1
ATOM 1542 C C . ARG B 1 70 ? 5.488 -9.25 -12.523 1 94.06 70 ARG B C 1
ATOM 1544 O O . ARG B 1 70 ? 5.152 -8.828 -13.633 1 94.06 70 ARG B O 1
ATOM 1551 N N . ASN B 1 71 ? 6.695 -9.266 -12.07 1 95.31 71 ASN B N 1
ATOM 1552 C CA . ASN B 1 71 ? 7.777 -8.719 -12.883 1 95.31 71 ASN B CA 1
ATOM 1553 C C . ASN B 1 71 ? 7.941 -9.5 -14.188 1 95.31 71 ASN B C 1
ATOM 1555 O O . ASN B 1 71 ? 8.117 -8.906 -15.25 1 95.31 71 ASN B O 1
ATOM 1559 N N . ALA B 1 72 ? 7.895 -10.828 -14.07 1 95.62 72 ALA B N 1
ATOM 1560 C CA . ALA B 1 72 ? 8 -11.672 -15.25 1 95.62 72 ALA B CA 1
ATOM 1561 C C . ALA B 1 72 ? 6.883 -11.383 -16.25 1 95.62 72 ALA B C 1
ATOM 1563 O O . ALA B 1 72 ? 7.117 -11.289 -17.453 1 95.62 72 ALA B O 1
ATOM 1564 N N . TYR B 1 73 ? 5.719 -11.203 -15.727 1 95.38 73 TYR B N 1
ATOM 1565 C CA . TYR B 1 73 ? 4.559 -10.883 -16.547 1 95.38 73 TYR B CA 1
ATOM 1566 C C . TYR B 1 73 ? 4.742 -9.547 -17.266 1 95.38 73 TYR B C 1
ATOM 1568 O O . TYR B 1 73 ? 4.516 -9.445 -18.469 1 95.38 73 TYR B O 1
ATOM 1576 N N . HIS B 1 74 ? 5.223 -8.555 -16.562 1 94.25 74 HIS B N 1
ATOM 1577 C CA . HIS B 1 74 ? 5.395 -7.227 -17.141 1 94.25 74 HIS B CA 1
ATOM 1578 C C . HIS B 1 74 ? 6.496 -7.215 -18.188 1 94.25 74 HIS B C 1
ATOM 1580 O O . HIS B 1 74 ? 6.352 -6.59 -19.234 1 94.25 74 HIS B O 1
ATOM 1586 N N . LYS B 1 75 ? 7.465 -7.891 -17.906 1 94.19 75 LYS B N 1
ATOM 1587 C CA . LYS B 1 75 ? 8.555 -8 -18.875 1 94.19 75 LYS B CA 1
ATOM 1588 C C . LYS B 1 75 ? 8.07 -8.633 -20.188 1 94.19 75 LYS B C 1
ATOM 1590 O O . LYS B 1 75 ? 8.43 -8.172 -21.266 1 94.19 75 LYS B O 1
ATOM 1595 N N . THR B 1 76 ? 7.355 -9.664 -20.016 1 94.44 76 THR B N 1
ATOM 1596 C CA . THR B 1 76 ? 6.797 -10.359 -21.172 1 94.44 76 THR B CA 1
ATOM 1597 C C . THR B 1 76 ? 5.891 -9.43 -21.984 1 94.44 76 THR B C 1
ATOM 1599 O O . THR B 1 76 ? 5.977 -9.375 -23.203 1 94.44 76 THR B O 1
ATOM 1602 N N . ARG B 1 77 ? 5.043 -8.727 -21.297 1 91.75 77 ARG B N 1
ATOM 1603 C CA . ARG B 1 77 ? 4.125 -7.793 -21.938 1 91.75 77 ARG B CA 1
ATOM 1604 C C . ARG B 1 77 ? 4.891 -6.695 -22.672 1 91.75 77 ARG B C 1
ATOM 1606 O O . ARG B 1 77 ? 4.543 -6.332 -23.797 1 91.75 77 ARG B O 1
ATOM 1613 N N . GLU B 1 78 ? 5.891 -6.191 -22.109 1 91.38 78 GLU B N 1
ATOM 1614 C CA . GLU B 1 78 ? 6.715 -5.145 -22.703 1 91.38 78 GLU B CA 1
ATOM 1615 C C . GLU B 1 78 ? 7.438 -5.648 -23.953 1 91.38 78 GLU B C 1
ATOM 1617 O O . GLU B 1 78 ? 7.5 -4.949 -24.969 1 91.38 78 GLU B O 1
ATOM 1622 N N . ALA B 1 79 ? 7.891 -6.84 -23.797 1 90.94 79 ALA B N 1
ATOM 1623 C CA . ALA B 1 79 ? 8.594 -7.453 -24.922 1 90.94 79 ALA B CA 1
ATOM 1624 C C . ALA B 1 79 ? 7.656 -7.668 -26.109 1 90.94 79 ALA B C 1
ATOM 1626 O O . ALA B 1 79 ? 8.039 -7.461 -27.25 1 90.94 79 ALA B O 1
ATOM 1627 N N . ASN B 1 80 ? 6.508 -8.07 -25.797 1 91.75 80 ASN B N 1
ATOM 1628 C CA . ASN B 1 80 ? 5.531 -8.391 -26.844 1 91.75 80 ASN B CA 1
ATOM 1629 C C . ASN B 1 80 ? 4.969 -7.125 -27.484 1 91.75 80 ASN B C 1
ATOM 1631 O O . ASN B 1 80 ? 4.375 -7.188 -28.562 1 91.75 80 ASN B O 1
ATOM 1635 N N . HIS B 1 81 ? 5.105 -6.004 -26.812 1 87.88 81 HIS B N 1
ATOM 1636 C CA . HIS B 1 81 ? 4.609 -4.734 -27.344 1 87.88 81 HIS B CA 1
ATOM 1637 C C . HIS B 1 81 ? 5.609 -4.113 -28.312 1 87.88 81 HIS B C 1
ATOM 1639 O O . HIS B 1 81 ? 5.281 -3.168 -29.031 1 87.88 81 HIS B O 1
ATOM 1645 N N . ARG B 1 82 ? 6.742 -4.711 -28.328 1 83.19 82 ARG B N 1
ATOM 1646 C CA . ARG B 1 82 ? 7.75 -4.207 -29.25 1 83.19 82 ARG B CA 1
ATOM 1647 C C . ARG B 1 82 ? 7.492 -4.707 -30.672 1 83.19 82 ARG B C 1
ATOM 1649 O O . ARG B 1 82 ? 7.184 -5.887 -30.859 1 83.19 82 ARG B O 1
ATOM 1656 N N . SER B 1 83 ? 7.441 -3.764 -31.625 1 84.25 83 SER B N 1
ATOM 1657 C CA . SER B 1 83 ? 7.172 -4.098 -33 1 84.25 83 SER B CA 1
ATOM 1658 C C . SER B 1 83 ? 8.18 -5.117 -33.531 1 84.25 83 SER B C 1
ATOM 1660 O O . SER B 1 83 ? 9.391 -4.957 -33.344 1 84.25 83 SER B O 1
ATOM 1662 N N . GLY B 1 84 ? 7.656 -6.199 -34.156 1 85 84 GLY B N 1
ATOM 1663 C CA . GLY B 1 84 ? 8.492 -7.184 -34.812 1 85 84 GLY B CA 1
ATOM 1664 C C . GLY B 1 84 ? 8.992 -8.273 -33.875 1 85 84 GLY B C 1
ATOM 1665 O O . GLY B 1 84 ? 9.727 -9.164 -34.312 1 85 84 GLY B O 1
ATOM 1666 N N . ALA B 1 85 ? 8.719 -8.109 -32.688 1 78.44 85 ALA B N 1
ATOM 1667 C CA . ALA B 1 85 ? 9.258 -9.062 -31.734 1 78.44 85 ALA B CA 1
ATOM 1668 C C . ALA B 1 85 ? 8.539 -10.406 -31.828 1 78.44 85 ALA B C 1
ATOM 1670 O O . ALA B 1 85 ? 7.355 -10.461 -32.156 1 78.44 85 ALA B O 1
ATOM 1671 N N . THR B 1 86 ? 9.312 -11.477 -31.719 1 88.06 86 THR B N 1
ATOM 1672 C CA . THR B 1 86 ? 8.695 -12.789 -31.547 1 88.06 86 THR B CA 1
ATOM 1673 C C . THR B 1 86 ? 7.953 -12.875 -30.219 1 88.06 86 THR B C 1
ATOM 1675 O O . THR B 1 86 ? 8.492 -12.5 -29.172 1 88.06 86 THR B O 1
ATOM 1678 N N . PRO B 1 87 ? 6.742 -13.203 -30.312 1 86.56 87 PRO B N 1
ATOM 1679 C CA . PRO B 1 87 ? 5.969 -13.273 -29.062 1 86.56 87 PRO B CA 1
ATOM 1680 C C . PRO B 1 87 ? 6.637 -14.141 -28 1 86.56 87 PRO B C 1
ATOM 1682 O O . PRO B 1 87 ? 7.164 -15.211 -28.312 1 86.56 87 PRO B O 1
ATOM 1685 N N . MET B 1 88 ? 6.82 -13.539 -26.844 1 89.5 88 MET B N 1
ATOM 1686 C CA . MET B 1 88 ? 7.355 -14.258 -25.688 1 89.5 88 MET B CA 1
ATOM 1687 C C . MET B 1 88 ? 6.25 -14.57 -24.688 1 89.5 88 MET B C 1
ATOM 1689 O O . MET B 1 88 ? 5.176 -13.969 -24.734 1 89.5 88 MET B O 1
ATOM 1693 N N . SER B 1 89 ? 6.469 -15.633 -23.984 1 91.19 89 SER B N 1
ATOM 1694 C CA . SER B 1 89 ? 5.559 -15.977 -22.891 1 91.19 89 SER B CA 1
ATOM 1695 C C . SER B 1 89 ? 6.324 -16.266 -21.609 1 91.19 89 SER B C 1
ATOM 1697 O O . SER B 1 89 ? 7.547 -16.422 -21.625 1 91.19 89 SER B O 1
ATOM 1699 N N . CYS B 1 90 ? 5.668 -16.203 -20.5 1 93.56 90 CYS B N 1
ATOM 1700 C CA . CYS B 1 90 ? 6.246 -16.578 -19.219 1 93.56 90 CYS B CA 1
ATOM 1701 C C . CYS B 1 90 ? 5.395 -17.641 -18.531 1 93.56 90 CYS B C 1
ATOM 1703 O O . CYS B 1 90 ? 4.312 -17.984 -19 1 93.56 90 CYS B O 1
ATOM 1705 N N . LEU B 1 91 ? 6.004 -18.141 -17.484 1 92.88 91 LEU B N 1
ATOM 1706 C CA . LEU B 1 91 ? 5.297 -19.156 -16.719 1 92.88 91 LEU B CA 1
ATOM 1707 C C . LEU B 1 91 ? 3.98 -18.609 -16.172 1 92.88 91 LEU B C 1
ATOM 1709 O O . LEU B 1 91 ? 3.953 -17.531 -15.578 1 92.88 91 LEU B O 1
ATOM 1713 N N . PHE B 1 92 ? 2.84 -19.375 -16.484 1 94.06 92 PHE B N 1
ATOM 1714 C CA . PHE B 1 92 ? 1.494 -19.078 -16 1 94.06 92 PHE B CA 1
ATOM 1715 C C . PHE B 1 92 ? 1.022 -17.719 -16.531 1 94.06 92 PHE B C 1
ATOM 1717 O O . PHE B 1 92 ? 0.354 -16.984 -15.812 1 94.06 92 PHE B O 1
ATOM 1724 N N . TYR B 1 93 ? 1.312 -17.391 -17.797 1 94.25 93 TYR B N 1
ATOM 1725 C CA . TYR B 1 93 ? 0.971 -16.094 -18.406 1 94.25 93 TYR B CA 1
ATOM 1726 C C . TYR B 1 93 ? -0.537 -15.883 -18.406 1 94.25 93 TYR B C 1
ATOM 1728 O O . TYR B 1 93 ? -1.019 -14.805 -18.078 1 94.25 93 TYR B O 1
ATOM 1736 N N . LYS B 1 94 ? -1.225 -16.875 -18.781 1 91.25 94 LYS B N 1
ATOM 1737 C CA . LYS B 1 94 ? -2.676 -16.734 -18.875 1 91.25 94 LYS B CA 1
ATOM 1738 C C . LYS B 1 94 ? -3.287 -16.422 -17.516 1 91.25 94 LYS B C 1
ATOM 1740 O O . LYS B 1 94 ? -4.141 -15.547 -17.406 1 91.25 94 LYS B O 1
ATOM 1745 N N . GLU B 1 95 ? -2.805 -17.125 -16.469 1 90.5 95 GLU B N 1
ATOM 1746 C CA . GLU B 1 95 ? -3.295 -16.906 -15.109 1 90.5 95 GLU B CA 1
ATOM 1747 C C . GLU B 1 95 ? -2.936 -15.508 -14.617 1 90.5 95 GLU B C 1
ATOM 1749 O O . GLU B 1 95 ? -3.77 -14.828 -14.023 1 90.5 95 GLU B O 1
ATOM 1754 N N . LEU B 1 96 ? -1.74 -15.094 -14.875 1 93.94 96 LEU B N 1
ATOM 1755 C CA . LEU B 1 96 ? -1.273 -13.781 -14.453 1 93.94 96 LEU B CA 1
ATOM 1756 C C . LEU B 1 96 ? -1.997 -12.672 -15.219 1 93.94 96 LEU B C 1
ATOM 1758 O O . LEU B 1 96 ? -2.365 -11.648 -14.633 1 93.94 96 LEU B O 1
ATOM 1762 N N . ASP B 1 97 ? -2.277 -12.906 -16.516 1 91.25 97 ASP B N 1
ATOM 1763 C CA . ASP B 1 97 ? -2.977 -11.938 -17.344 1 91.25 97 ASP B CA 1
ATOM 1764 C C . ASP B 1 97 ? -4.406 -11.719 -16.859 1 91.25 97 ASP B C 1
ATOM 1766 O O . ASP B 1 97 ? -4.918 -10.602 -16.906 1 91.25 97 ASP B O 1
ATOM 1770 N N . ALA B 1 98 ? -5.004 -12.742 -16.391 1 88 98 ALA B N 1
ATOM 1771 C CA . ALA B 1 98 ? -6.367 -12.656 -15.875 1 88 98 ALA B CA 1
ATOM 1772 C C . ALA B 1 98 ? -6.43 -11.75 -14.656 1 88 98 ALA B C 1
ATOM 1774 O O . ALA B 1 98 ? -7.449 -11.094 -14.414 1 88 98 ALA B O 1
ATOM 1775 N N . ILE B 1 99 ? -5.348 -11.664 -13.898 1 88.75 99 ILE B N 1
ATOM 1776 C CA . ILE B 1 99 ? -5.312 -10.891 -12.656 1 88.75 99 ILE B CA 1
ATOM 1777 C C . ILE B 1 99 ? -4.848 -9.469 -12.953 1 88.75 99 ILE B C 1
ATOM 1779 O O . ILE B 1 99 ? -5.426 -8.5 -12.445 1 88.75 99 ILE B O 1
ATOM 1783 N N . LEU B 1 100 ? -3.908 -9.352 -13.859 1 88.69 100 LEU B N 1
ATOM 1784 C CA . LEU B 1 100 ? -3.133 -8.109 -13.914 1 88.69 100 LEU B CA 1
ATOM 1785 C C . LEU B 1 100 ? -3.564 -7.258 -15.102 1 88.69 100 LEU B C 1
ATOM 1787 O O . LEU B 1 100 ? -3.262 -6.062 -15.156 1 88.69 100 LEU B O 1
ATOM 1791 N N . SER B 1 101 ? -4.184 -7.852 -16.062 1 85.06 101 SER B N 1
ATOM 1792 C CA . SER B 1 101 ? -4.48 -7.125 -17.297 1 85.06 101 SER B CA 1
ATOM 1793 C C . SER B 1 101 ? -5.492 -6.012 -17.047 1 85.06 101 SER B C 1
ATOM 1795 O O . SER B 1 101 ? -5.605 -5.078 -17.844 1 85.06 101 SER B O 1
ATOM 1797 N N . GLY B 1 102 ? -6.047 -5.902 -15.75 1 70.56 102 GLY B N 1
ATOM 1798 C CA . GLY B 1 102 ? -7.059 -4.895 -15.484 1 70.56 102 GLY B CA 1
ATOM 1799 C C . GLY B 1 102 ? -8.367 -5.152 -16.203 1 70.56 102 GLY B C 1
ATOM 1800 O O . GLY B 1 102 ? -9.32 -4.395 -16.062 1 70.56 102 GLY B O 1
ATOM 1801 N N . ASN B 1 103 ? -8.43 -6 -17.156 1 55.78 103 ASN B N 1
ATOM 1802 C CA . ASN B 1 103 ? -9.648 -6.324 -17.891 1 55.78 103 ASN B CA 1
ATOM 1803 C C . ASN B 1 103 ? -10.562 -7.242 -17.094 1 55.78 103 ASN B C 1
ATOM 1805 O O . ASN B 1 103 ? -10.164 -8.344 -16.703 1 55.78 103 ASN B O 1
ATOM 1809 N N . PRO B 1 104 ? -11.562 -6.629 -16.422 1 51.44 104 PRO B N 1
ATOM 1810 C CA . PRO B 1 104 ? -12.508 -7.453 -15.656 1 51.44 104 PRO B CA 1
ATOM 1811 C C . PRO B 1 104 ? -12.867 -8.75 -16.375 1 51.44 104 PRO B C 1
ATOM 1813 O O . PRO B 1 104 ? -13.25 -9.734 -15.727 1 51.44 104 PRO B O 1
ATOM 1816 N N . THR B 1 105 ? -12.953 -8.703 -17.594 1 47 105 THR B N 1
ATOM 1817 C CA . THR B 1 105 ? -13.422 -9.875 -18.328 1 47 105 THR B CA 1
ATOM 1818 C C . THR B 1 105 ? -12.477 -11.055 -18.125 1 47 105 THR B C 1
ATOM 1820 O O . THR B 1 105 ? -12.883 -12.211 -18.266 1 47 105 THR B O 1
ATOM 1823 N N . SER B 1 106 ? -11.359 -10.711 -17.812 1 47.84 106 SER B N 1
ATOM 1824 C CA . SER B 1 106 ? -10.414 -11.812 -17.734 1 47.84 106 SER B CA 1
ATOM 1825 C C . SER B 1 106 ? -10.523 -12.531 -16.391 1 47.84 106 SER B C 1
ATOM 1827 O O . SER B 1 106 ? -9.523 -13.008 -15.844 1 47.84 106 SER B O 1
ATOM 1829 N N . THR B 1 107 ? -11.5 -12.188 -15.664 1 45.62 107 THR B N 1
ATOM 1830 C CA . THR B 1 107 ? -11.578 -12.891 -14.391 1 45.62 107 THR B CA 1
ATOM 1831 C C . THR B 1 107 ? -11.695 -14.398 -14.617 1 45.62 107 THR B C 1
ATOM 1833 O O . THR B 1 107 ? -12.695 -14.867 -15.164 1 45.62 107 THR B O 1
ATOM 1836 N N . PRO B 1 108 ? -10.703 -15.102 -14.609 1 42.44 108 PRO B N 1
ATOM 1837 C CA . PRO B 1 108 ? -10.883 -16.531 -14.859 1 42.44 108 PRO B CA 1
ATOM 1838 C C . PRO B 1 108 ? -11.82 -17.203 -13.859 1 42.44 108 PRO B C 1
ATOM 1840 O O . PRO B 1 108 ? -11.891 -16.781 -12.703 1 42.44 108 PRO B O 1
ATOM 1843 N N . LEU B 1 109 ? -12.883 -17.828 -14.305 1 43.34 109 LEU B N 1
ATOM 1844 C CA . LEU B 1 109 ? -13.719 -18.797 -13.602 1 43.34 109 LEU B CA 1
ATOM 1845 C C . LEU B 1 109 ? -12.898 -19.578 -12.578 1 43.34 109 LEU B C 1
ATOM 1847 O O . LEU B 1 109 ? -13.445 -20.094 -11.602 1 43.34 109 LEU B O 1
ATOM 1851 N N . TRP B 1 110 ? -11.695 -19.844 -12.938 1 42.91 110 TRP B N 1
ATOM 1852 C CA . TRP B 1 110 ? -11 -20.875 -12.172 1 42.91 110 TRP B CA 1
ATOM 1853 C C . TRP B 1 110 ? -10.602 -20.359 -10.797 1 42.91 110 TRP B C 1
ATOM 1855 O O . TRP B 1 110 ? -10.07 -21.109 -9.977 1 42.91 110 TRP B O 1
ATOM 1865 N N . ILE B 1 111 ? -10.719 -19.016 -10.578 1 43.81 111 ILE B N 1
ATOM 1866 C CA . ILE B 1 111 ? -10.422 -18.578 -9.219 1 43.81 111 ILE B CA 1
ATOM 1867 C C . ILE B 1 111 ? -11.539 -19.016 -8.273 1 43.81 111 ILE B C 1
ATOM 1869 O O . ILE B 1 111 ? -12.328 -18.188 -7.805 1 43.81 111 ILE B O 1
ATOM 1873 N N . LEU B 1 112 ? -12.562 -19.609 -8.695 1 36.38 112 LEU B N 1
ATOM 1874 C CA . LEU B 1 112 ? -13.766 -20.047 -7.996 1 36.38 112 LEU B CA 1
ATOM 1875 C C . LEU B 1 112 ? -13.422 -20.547 -6.598 1 36.38 112 LEU B C 1
ATOM 1877 O O . LEU B 1 112 ? -14.148 -20.281 -5.641 1 36.38 112 LEU B O 1
ATOM 1881 N N . HIS B 1 113 ? -12.703 -21.672 -6.508 1 39.09 113 HIS B N 1
ATOM 1882 C CA . HIS B 1 113 ? -13.023 -22.5 -5.359 1 39.09 113 HIS B CA 1
ATOM 1883 C C . HIS B 1 113 ? -12.531 -21.875 -4.059 1 39.09 113 HIS B C 1
ATOM 1885 O O . HIS B 1 113 ? -12.836 -22.375 -2.973 1 39.09 113 HIS B O 1
ATOM 1891 N N . TRP B 1 114 ? -11.266 -21.375 -3.994 1 38.19 114 TRP B N 1
ATOM 1892 C CA . TRP B 1 114 ? -10.633 -21.516 -2.686 1 38.19 114 TRP B CA 1
ATOM 1893 C C . TRP B 1 114 ? -11.18 -20.484 -1.706 1 38.19 114 TRP B C 1
ATOM 1895 O O . TRP B 1 114 ? -10.75 -19.328 -1.714 1 38.19 114 TRP B O 1
ATOM 1905 N N . LEU B 1 115 ? -12.445 -20.047 -1.681 1 40.41 115 LEU B N 1
ATOM 1906 C CA . LEU B 1 115 ? -13.117 -19.547 -0.489 1 40.41 115 LEU B CA 1
ATOM 1907 C C . LEU B 1 115 ? -12.5 -20.141 0.774 1 40.41 115 LEU B C 1
ATOM 1909 O O . LEU B 1 115 ? -12.984 -19.891 1.881 1 40.41 115 LEU B O 1
ATOM 1913 N N . ALA B 1 116 ? -11.734 -21.25 0.706 1 42.41 116 ALA B N 1
ATOM 1914 C CA . ALA B 1 116 ? -11.586 -22.094 1.886 1 42.41 116 ALA B CA 1
ATOM 1915 C C . ALA B 1 116 ? -10.805 -21.375 2.982 1 42.41 116 ALA B C 1
ATOM 1917 O O . ALA B 1 116 ? -10.719 -21.859 4.113 1 42.41 116 ALA B O 1
ATOM 1918 N N . CYS B 1 117 ? -9.969 -20.422 2.545 1 46.12 117 CYS B N 1
ATOM 1919 C CA . CYS B 1 117 ? -9.211 -20.016 3.725 1 46.12 117 CYS B CA 1
ATOM 1920 C C . CYS B 1 117 ? -10.086 -19.219 4.695 1 46.12 117 CYS B C 1
ATOM 1922 O O . CYS B 1 117 ? -9.57 -18.516 5.555 1 46.12 117 CYS B O 1
ATOM 1924 N N . GLN B 1 118 ? -11.367 -18.938 4.426 1 42 118 GLN B N 1
ATOM 1925 C CA . GLN B 1 118 ? -12.117 -18.141 5.398 1 42 118 GLN B CA 1
ATOM 1926 C C . GLN B 1 118 ? -12.117 -18.828 6.766 1 42 118 GLN B C 1
ATOM 1928 O O . GLN B 1 118 ? -12.867 -19.781 6.996 1 42 118 GLN B O 1
ATOM 1933 N N . SER B 1 119 ? -11.031 -19.219 7.328 1 42.81 119 SER B N 1
ATOM 1934 C CA . SER B 1 119 ? -11.32 -19.641 8.695 1 42.81 119 SER B CA 1
ATOM 1935 C C . SER B 1 119 ? -12.109 -18.562 9.445 1 42.81 119 SER B C 1
ATOM 1937 O O . SER B 1 119 ? -11.828 -17.375 9.32 1 42.81 119 SER B O 1
ATOM 1939 N N . ARG B 1 120 ? -13.484 -18.75 9.734 1 32.19 120 ARG B N 1
ATOM 1940 C CA . ARG B 1 120 ? -14.281 -18.078 10.758 1 32.19 120 ARG B CA 1
ATOM 1941 C C . ARG B 1 120 ? -13.422 -17.688 11.953 1 32.19 120 ARG B C 1
ATOM 1943 O O . ARG B 1 120 ? -12.781 -18.547 12.578 1 32.19 120 ARG B O 1
ATOM 1950 N N . VAL B 1 121 ? -12.742 -16.672 12.023 1 34.5 121 VAL B N 1
ATOM 1951 C CA . VAL B 1 121 ? -12.359 -16.188 13.344 1 34.5 121 VAL B CA 1
ATOM 1952 C C . VAL B 1 121 ? -13.578 -16.172 14.266 1 34.5 121 VAL B C 1
ATOM 1954 O O . VAL B 1 121 ? -14.531 -15.422 14.031 1 34.5 121 VAL B O 1
ATOM 1957 N N . ASP B 1 122 ? -14.156 -17.219 14.648 1 28.11 122 ASP B N 1
ATOM 1958 C CA . ASP B 1 122 ? -14.977 -17.328 15.852 1 28.11 122 ASP B CA 1
ATOM 1959 C C . ASP B 1 122 ? -14.25 -16.734 17.062 1 28.11 122 ASP B C 1
ATOM 1961 O O . ASP B 1 122 ? -13.047 -16.938 17.234 1 28.11 122 ASP B O 1
#